Protein AF-A0A7K4GQB5-F1 (afdb_monomer_lite)

pLDDT: mean 77.43, std 17.84, range [32.16, 97.81]

Radius of gyration: 21.27 Å; chains: 1; bounding box: 56×50×65 Å

Foldseek 3Di:
DVVCQQQVLQVVLLVLLLVQLVVLLVLLVVLLVVLVDPPDPPPPVLLVLLNVLLNLQSVLLNVCSNCVQKDQLVCLVSVLSNQLSLLVLLLSLLLVLCVQQPDPDPVCCDPVVVQLSCLSVLLNVLSNVLSVLLSVCVLFVPLCNVLSSLVSNLSSLVSNLVSLVVSQVRLVPDPDPVQVVQQVLVNVLSVLSNLCSVLSNCCRVPPPNVVSVVSSVVCVVVCPPPGHDDPVSVVSSSDIDGPPDSGCVSQDPVNSVVSLCSSQVSSLSSSSSSSPRHGDDPDDDDDCVVVVVSLVSLVSSLVSLVSSCVRPDPPVSNVVSCCSNVVRSVVVSVVSVVVVVVVVD

Sequence (345 aa):
MILQFETAWAIPWYTTMVILNVVGLVYCAIIYKRSLIPRDGKDLTYRKWMRIMGIIFTLVSAYRAISVWAIPYTFRIPNTLAEVSFAGLFAYAMLRFNAYLPATDDTRANKFKSFIKKTPYILVGCLVLAQPIDTWGGITHFALRGVFVETLWGIGFLSVLPLAIIQLRRVLSIKDKEAKERLRIMKYSAIIIAAWCVIYCMYRWIFTLPFMWISAFNRLETGLPLLETGLQVIIDALGIRTRPSLEYSDWGFSFLIWHSAYFSICTWISIFLMKAPRPREISGKHNAKPTLITLALITLALITLITLIGLPADFDEIIILFVLGGLFLVPIAYFFVLEIKTTKE

Structure (mmCIF, N/CA/C/O backbone):
data_AF-A0A7K4GQB5-F1
#
_entry.id   AF-A0A7K4GQB5-F1
#
loop_
_atom_site.group_PDB
_atom_site.id
_atom_site.type_symbol
_atom_site.label_atom_id
_atom_site.label_alt_id
_atom_site.label_comp_id
_atom_site.label_asym_id
_atom_site.label_entity_id
_atom_site.label_seq_id
_atom_site.pdbx_PDB_ins_code
_atom_site.Cartn_x
_atom_site.Cartn_y
_atom_site.Cartn_z
_atom_site.occupancy
_atom_site.B_iso_or_equiv
_atom_site.auth_seq_id
_atom_site.auth_comp_id
_atom_site.auth_asym_id
_atom_site.auth_atom_id
_atom_site.pdbx_PDB_model_num
ATOM 1 N N . MET A 1 1 ? 29.164 -24.483 -12.272 1.00 45.25 1 MET A N 1
ATOM 2 C CA . MET A 1 1 ? 28.709 -24.316 -10.872 1.00 45.25 1 MET A CA 1
ATOM 3 C C . MET A 1 1 ? 28.210 -22.896 -10.593 1.00 45.25 1 MET A C 1
ATOM 5 O O . MET A 1 1 ? 27.168 -22.781 -9.975 1.00 45.25 1 MET A O 1
ATOM 9 N N . ILE A 1 2 ? 28.860 -21.837 -11.104 1.00 44.75 2 ILE A N 1
ATOM 10 C CA . ILE A 1 2 ? 28.442 -20.424 -10.921 1.00 44.75 2 ILE A CA 1
ATOM 11 C C . ILE A 1 2 ? 27.080 -20.107 -11.586 1.00 44.75 2 ILE A C 1
ATOM 13 O O . ILE A 1 2 ? 26.193 -19.582 -10.927 1.00 44.75 2 ILE A O 1
ATOM 17 N N . LEU A 1 3 ? 26.846 -20.570 -12.821 1.00 42.25 3 LEU A N 1
ATOM 18 C CA . LEU A 1 3 ? 25.570 -20.401 -13.553 1.00 42.25 3 LEU A CA 1
ATOM 19 C C . LEU A 1 3 ? 24.323 -20.987 -12.856 1.00 42.25 3 LEU A C 1
ATOM 21 O O . LEU A 1 3 ? 23.205 -20.550 -13.113 1.00 42.25 3 LEU A O 1
ATOM 25 N N . GLN A 1 4 ? 24.488 -21.981 -11.974 1.00 49.38 4 GLN A N 1
ATOM 26 C CA . GLN A 1 4 ? 23.359 -22.533 -11.218 1.00 49.38 4 GLN A CA 1
ATOM 27 C C . GLN A 1 4 ? 22.922 -21.602 -10.082 1.00 49.38 4 GLN A C 1
ATOM 29 O O . GLN A 1 4 ? 21.735 -21.559 -9.781 1.00 49.38 4 GLN A O 1
ATOM 34 N N . PHE A 1 5 ? 23.831 -20.830 -9.477 1.00 54.75 5 PHE A N 1
ATOM 35 C CA . PHE A 1 5 ? 23.486 -19.925 -8.375 1.00 54.75 5 PHE A CA 1
ATOM 36 C C . PHE A 1 5 ? 22.740 -18.668 -8.849 1.00 54.75 5 PHE A C 1
ATOM 38 O O . PHE A 1 5 ? 21.840 -18.207 -8.151 1.00 54.75 5 PHE A O 1
ATOM 45 N N . GLU A 1 6 ? 23.040 -18.155 -10.048 1.00 60.69 6 GLU A N 1
ATOM 46 C CA . GLU A 1 6 ? 22.444 -16.907 -10.560 1.00 60.69 6 GLU A CA 1
ATOM 47 C C . GLU A 1 6 ? 20.959 -17.012 -10.926 1.00 60.69 6 GLU A C 1
ATOM 49 O O . GLU A 1 6 ? 20.265 -15.998 -10.951 1.00 60.69 6 GLU A O 1
ATOM 54 N N . THR A 1 7 ? 20.454 -18.226 -11.165 1.00 70.00 7 THR A N 1
ATOM 55 C CA . THR A 1 7 ? 19.048 -18.481 -11.532 1.00 70.00 7 THR A CA 1
ATOM 56 C C . THR A 1 7 ? 18.288 -19.303 -10.486 1.00 70.00 7 THR A C 1
ATOM 58 O O . THR A 1 7 ? 17.055 -19.273 -10.450 1.00 70.00 7 THR A O 1
ATOM 61 N N . ALA A 1 8 ? 18.992 -19.995 -9.577 1.00 72.94 8 ALA A N 1
ATOM 62 C CA . ALA A 1 8 ? 18.381 -20.848 -8.552 1.00 72.94 8 ALA A CA 1
ATOM 63 C C . ALA A 1 8 ? 17.495 -20.095 -7.550 1.00 72.94 8 ALA A C 1
ATOM 65 O O . ALA A 1 8 ? 16.656 -20.719 -6.904 1.00 72.94 8 ALA A O 1
ATOM 66 N N . TRP A 1 9 ? 17.635 -18.773 -7.421 1.00 79.56 9 TRP A N 1
ATOM 67 C CA . TRP A 1 9 ? 16.786 -17.961 -6.546 1.00 79.56 9 TRP A CA 1
ATOM 68 C C . TRP A 1 9 ? 15.359 -17.778 -7.089 1.00 79.56 9 TRP A C 1
ATOM 70 O O . TRP A 1 9 ? 14.408 -17.659 -6.310 1.00 79.56 9 TRP A O 1
ATOM 80 N N . ALA A 1 10 ? 15.200 -17.760 -8.419 1.00 78.88 10 ALA A N 1
ATOM 81 C CA . ALA A 1 10 ? 13.992 -17.278 -9.082 1.00 78.88 10 ALA A CA 1
ATOM 82 C C . ALA A 1 10 ? 12.788 -18.197 -8.852 1.00 78.88 10 ALA A C 1
ATOM 84 O O . ALA A 1 10 ? 11.709 -17.726 -8.486 1.00 78.88 10 ALA A O 1
ATOM 85 N N . ILE A 1 11 ? 12.971 -19.514 -9.009 1.00 81.25 11 ILE A N 1
ATOM 86 C CA . ILE A 1 11 ? 11.894 -20.501 -8.839 1.00 81.25 11 ILE A CA 1
ATOM 87 C C . ILE A 1 11 ? 11.410 -20.577 -7.379 1.00 81.25 11 ILE A C 1
ATOM 89 O O . ILE A 1 11 ? 10.195 -20.482 -7.170 1.00 81.25 11 ILE A O 1
ATOM 93 N N . PRO A 1 12 ? 12.282 -20.706 -6.356 1.00 80.00 12 PRO A N 1
ATOM 94 C CA . PRO A 1 12 ? 11.859 -20.689 -4.955 1.00 80.00 12 PRO A CA 1
ATOM 95 C C . PRO A 1 12 ? 11.143 -19.394 -4.562 1.00 80.00 12 PRO A C 1
ATOM 97 O O . PRO A 1 12 ? 10.086 -19.448 -3.924 1.00 80.00 12 PRO A O 1
ATOM 100 N N . TRP A 1 13 ? 11.669 -18.236 -4.978 1.00 83.25 13 TRP A N 1
ATOM 101 C CA . TRP A 1 13 ? 11.042 -16.943 -4.709 1.00 83.25 13 TRP A CA 1
ATOM 102 C C . TRP A 1 13 ? 9.653 -16.848 -5.353 1.00 83.25 13 TRP A C 1
ATOM 104 O O . TRP A 1 13 ? 8.667 -16.582 -4.662 1.00 83.25 13 TRP A O 1
ATOM 114 N N . TYR A 1 14 ? 9.556 -17.144 -6.652 1.00 83.38 14 TYR A N 1
ATOM 115 C CA . TYR A 1 14 ? 8.299 -17.120 -7.401 1.00 83.38 14 TYR A CA 1
ATOM 116 C C . TYR A 1 14 ? 7.256 -18.058 -6.786 1.00 83.38 14 TYR A C 1
ATOM 118 O O . TYR A 1 14 ? 6.136 -17.639 -6.490 1.00 83.38 14 TYR A O 1
ATOM 126 N N . THR A 1 15 ? 7.641 -19.309 -6.518 1.00 79.69 15 THR A N 1
ATOM 127 C CA . THR A 1 15 ? 6.762 -20.319 -5.910 1.00 79.69 15 THR A CA 1
ATOM 128 C C . THR A 1 15 ? 6.235 -19.839 -4.560 1.00 79.69 15 THR A C 1
ATOM 130 O O . THR A 1 15 ? 5.037 -19.934 -4.287 1.00 79.69 15 THR A O 1
ATOM 133 N N . THR A 1 16 ? 7.103 -19.242 -3.739 1.00 81.94 16 THR A N 1
ATOM 134 C CA . THR A 1 16 ? 6.718 -18.660 -2.447 1.00 81.94 16 THR A CA 1
ATOM 135 C C . THR A 1 16 ? 5.701 -17.531 -2.621 1.00 81.94 16 THR A C 1
ATOM 137 O O . THR A 1 16 ? 4.675 -17.522 -1.936 1.00 81.94 16 THR A O 1
ATOM 140 N N . MET A 1 17 ? 5.930 -16.607 -3.563 1.00 83.25 17 MET A N 1
ATOM 141 C CA . MET A 1 17 ? 5.002 -15.503 -3.837 1.00 83.25 17 MET A CA 1
ATOM 142 C C . MET A 1 17 ? 3.636 -16.000 -4.319 1.00 83.25 17 MET A C 1
ATOM 144 O O . MET A 1 17 ? 2.604 -15.500 -3.860 1.00 83.25 17 MET A O 1
ATOM 148 N N . VAL A 1 18 ? 3.604 -17.008 -5.194 1.00 85.06 18 VAL A N 1
ATOM 149 C CA . VAL A 1 18 ? 2.354 -17.612 -5.677 1.00 85.06 18 VAL A CA 1
ATOM 150 C C . VAL A 1 18 ? 1.594 -18.277 -4.529 1.00 85.06 18 VAL A C 1
ATOM 152 O O . VAL A 1 18 ? 0.417 -17.970 -4.330 1.00 85.06 18 VAL A O 1
ATOM 155 N N . ILE A 1 19 ? 2.256 -19.116 -3.722 1.00 79.81 19 ILE A N 1
ATOM 156 C CA . ILE A 1 19 ? 1.630 -19.784 -2.567 1.00 79.81 19 ILE A CA 1
ATOM 157 C C . ILE A 1 19 ? 1.037 -18.751 -1.603 1.00 79.81 19 ILE A C 1
ATOM 159 O O . ILE A 1 19 ? -0.126 -18.866 -1.209 1.00 79.81 19 ILE A O 1
ATOM 163 N N . LEU A 1 20 ? 1.802 -17.710 -1.262 1.00 82.19 20 LEU A N 1
ATOM 164 C CA . LEU A 1 20 ? 1.349 -16.627 -0.387 1.00 82.19 20 LEU A CA 1
ATOM 165 C C . LEU A 1 20 ? 0.080 -15.948 -0.905 1.00 82.19 20 LEU A C 1
ATOM 167 O O . LEU A 1 20 ? -0.839 -15.685 -0.125 1.00 82.19 20 LEU A O 1
ATOM 171 N N . ASN A 1 21 ? 0.001 -15.693 -2.211 1.00 86.50 21 ASN A N 1
ATOM 172 C CA . ASN A 1 21 ? -1.162 -15.051 -2.815 1.00 86.50 21 ASN A CA 1
ATOM 173 C C . ASN A 1 21 ? -2.371 -15.982 -2.912 1.00 86.50 21 ASN A C 1
ATOM 175 O O . ASN A 1 21 ? -3.488 -15.537 -2.652 1.00 86.50 21 ASN A O 1
ATOM 179 N N . VAL A 1 22 ? -2.175 -17.270 -3.208 1.00 86.44 22 VAL A N 1
ATOM 180 C CA . VAL A 1 22 ? -3.256 -18.269 -3.186 1.00 86.44 22 VAL A CA 1
ATOM 181 C C . VAL A 1 22 ? -3.848 -18.379 -1.780 1.00 86.44 22 VAL A C 1
ATOM 183 O O . VAL A 1 22 ? -5.066 -18.301 -1.605 1.00 86.44 22 VAL A O 1
ATOM 186 N N . VAL A 1 23 ? -2.997 -18.468 -0.754 1.00 83.00 23 VAL A N 1
ATOM 187 C CA . VAL A 1 23 ? -3.435 -18.445 0.650 1.00 83.00 23 VAL A CA 1
ATOM 188 C C . VAL A 1 23 ? -4.151 -17.126 0.967 1.00 83.00 23 VAL A C 1
ATOM 190 O O . VAL A 1 23 ? -5.228 -17.136 1.569 1.00 83.00 23 VAL A O 1
ATOM 193 N N . GLY A 1 24 ? -3.606 -15.994 0.515 1.00 85.31 24 GLY A N 1
ATOM 194 C CA . GLY A 1 24 ? -4.226 -14.673 0.633 1.00 85.31 24 GLY A CA 1
ATOM 195 C C . GLY A 1 24 ? -5.636 -14.615 0.040 1.00 85.31 24 GLY A C 1
ATOM 196 O O . GLY A 1 24 ? -6.553 -14.117 0.694 1.00 85.31 24 GLY A O 1
ATOM 197 N N . LEU A 1 25 ? -5.853 -15.191 -1.146 1.00 90.00 25 LEU A N 1
ATOM 198 C CA . LEU A 1 25 ? -7.165 -15.268 -1.796 1.00 90.00 25 LEU A CA 1
ATOM 199 C C . LEU A 1 25 ? -8.173 -16.085 -0.986 1.00 90.00 25 LEU A C 1
ATOM 201 O O . LEU A 1 25 ? -9.299 -15.626 -0.775 1.00 90.00 25 LEU A O 1
ATOM 205 N N . VAL A 1 26 ? -7.770 -17.254 -0.477 1.00 84.69 26 VAL A N 1
ATOM 206 C CA . VAL A 1 26 ? -8.627 -18.084 0.389 1.00 84.69 26 VAL A CA 1
ATOM 207 C C . VAL A 1 26 ? -9.063 -17.289 1.621 1.00 84.69 26 VAL A C 1
ATOM 209 O O . VAL A 1 26 ? -10.249 -17.244 1.966 1.00 84.69 26 VAL A O 1
ATOM 212 N N . TYR A 1 27 ? -8.127 -16.588 2.262 1.00 86.06 27 TYR A N 1
ATOM 213 C CA . TYR A 1 27 ? -8.438 -15.736 3.404 1.00 86.06 27 TYR A CA 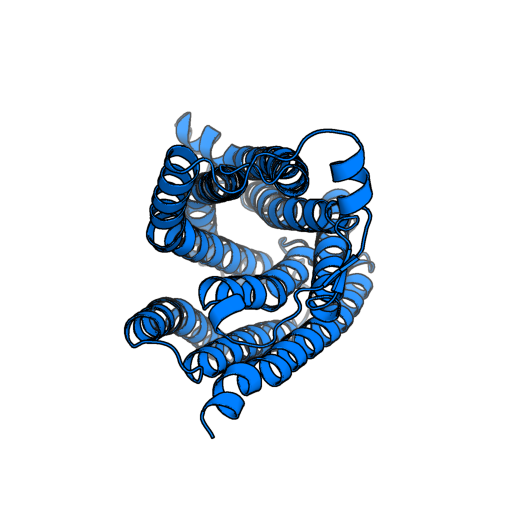1
ATOM 214 C C . TYR A 1 27 ? -9.320 -14.544 3.044 1.00 86.06 27 TYR A C 1
ATOM 216 O O . TYR A 1 27 ? -10.249 -14.233 3.795 1.00 86.06 27 TYR A O 1
ATOM 224 N N . CYS A 1 28 ? -9.072 -13.901 1.905 1.00 89.88 28 CYS A N 1
ATOM 225 C CA . CYS A 1 28 ? -9.891 -12.811 1.388 1.00 89.88 28 CYS A CA 1
ATOM 226 C C . CYS A 1 28 ? -11.344 -13.266 1.202 1.00 89.88 28 CYS A C 1
ATOM 228 O O . CYS A 1 28 ? -12.254 -12.615 1.718 1.00 89.88 28 CYS A O 1
ATOM 230 N N . ALA A 1 29 ? -11.568 -14.441 0.605 1.00 89.38 29 ALA A N 1
ATOM 231 C CA . ALA A 1 29 ? -12.898 -15.032 0.447 1.00 89.38 29 ALA A CA 1
ATOM 232 C C . ALA A 1 29 ? -13.584 -15.315 1.798 1.00 89.38 29 ALA A C 1
ATOM 234 O O . ALA A 1 29 ? -14.758 -14.979 1.989 1.00 89.38 29 ALA A O 1
ATOM 235 N N . ILE A 1 30 ? -12.851 -15.864 2.776 1.00 86.81 30 ILE A N 1
ATOM 236 C CA . ILE A 1 30 ? -13.371 -16.109 4.134 1.00 86.81 30 ILE A CA 1
ATOM 237 C C . ILE A 1 30 ? -13.780 -14.794 4.814 1.00 86.81 30 ILE A C 1
ATOM 239 O O . ILE A 1 30 ? -14.861 -14.706 5.408 1.00 86.81 30 ILE A O 1
ATOM 243 N N . ILE A 1 31 ? -12.924 -13.769 4.755 1.00 86.44 31 ILE A N 1
ATOM 244 C CA . ILE A 1 31 ? -13.201 -12.456 5.350 1.00 86.44 31 ILE A CA 1
ATOM 245 C C . ILE A 1 31 ? -14.365 -11.773 4.639 1.00 86.44 31 ILE A C 1
ATOM 247 O O . ILE A 1 31 ? -15.259 -11.261 5.316 1.00 86.44 31 ILE A O 1
ATOM 251 N N . TYR A 1 32 ? -14.411 -11.829 3.309 1.00 88.88 32 TYR A N 1
ATOM 252 C CA . TYR A 1 32 ? -15.521 -11.319 2.520 1.00 88.88 32 TYR A CA 1
ATOM 253 C C . TYR A 1 32 ? -16.844 -11.959 2.948 1.00 88.88 32 TYR A C 1
ATOM 255 O O . TYR A 1 32 ? -17.746 -11.240 3.380 1.00 88.88 32 TYR A O 1
ATOM 263 N N . LYS A 1 33 ? -16.933 -13.296 2.974 1.00 87.12 33 LYS A N 1
ATOM 264 C CA . LYS A 1 33 ? -18.148 -14.010 3.398 1.00 87.12 33 LYS A CA 1
ATOM 265 C C . LYS A 1 33 ? -18.592 -13.604 4.805 1.00 87.12 33 LYS A C 1
ATOM 267 O O . LYS A 1 33 ? -19.757 -13.279 5.020 1.00 87.12 33 LYS A O 1
ATOM 272 N N . ARG A 1 34 ? -17.661 -13.538 5.764 1.00 82.62 34 ARG A N 1
ATOM 273 C CA . ARG A 1 34 ? -17.960 -13.090 7.140 1.00 82.62 34 ARG A CA 1
ATOM 274 C C . ARG A 1 34 ? -18.421 -11.638 7.203 1.00 82.62 34 ARG A C 1
ATOM 276 O O . ARG A 1 34 ? -19.225 -11.283 8.057 1.00 82.62 34 ARG A O 1
ATOM 283 N N . SER A 1 35 ? -17.901 -10.796 6.320 1.00 80.19 35 SER A N 1
ATOM 284 C CA . SER A 1 35 ? -18.223 -9.374 6.284 1.00 80.19 35 SER A CA 1
ATOM 285 C C . SER A 1 35 ? -19.577 -9.062 5.637 1.00 80.19 35 SER A C 1
ATOM 287 O O . SER A 1 35 ? -20.048 -7.934 5.808 1.00 80.19 35 SER A O 1
ATOM 289 N N . LEU A 1 36 ? -20.190 -10.009 4.914 1.00 81.19 36 LEU A N 1
ATOM 290 C CA . LEU A 1 36 ? -21.545 -9.886 4.360 1.00 81.19 36 LEU A CA 1
ATOM 291 C C . LEU A 1 36 ? -22.633 -10.066 5.423 1.00 81.19 36 LEU A C 1
ATOM 293 O O . LEU A 1 36 ? -23.707 -9.495 5.281 1.00 81.19 36 LEU A O 1
ATOM 297 N N . ILE A 1 37 ? -22.342 -10.794 6.504 1.00 68.88 37 ILE A N 1
ATOM 298 C CA . ILE A 1 37 ? -23.288 -11.015 7.599 1.00 68.88 37 ILE A CA 1
ATOM 299 C C . ILE A 1 37 ? -23.528 -9.664 8.309 1.00 68.88 37 ILE A C 1
ATOM 301 O O . ILE A 1 37 ? -22.572 -9.059 8.826 1.00 68.88 37 ILE A O 1
ATOM 305 N N . PRO A 1 38 ? -24.762 -9.128 8.313 1.00 56.34 38 PRO A N 1
ATOM 306 C CA . PRO A 1 38 ? -25.077 -7.909 9.043 1.00 56.34 38 PRO A CA 1
ATOM 307 C C . PRO A 1 38 ? -25.037 -8.236 10.537 1.00 56.34 38 PRO A C 1
ATOM 309 O O . PRO A 1 38 ? -25.770 -9.103 10.997 1.00 56.34 38 PRO A O 1
ATOM 312 N N . ARG A 1 39 ? -24.149 -7.587 11.294 1.00 59.69 39 ARG A N 1
ATOM 313 C CA . ARG A 1 39 ? -24.231 -7.576 12.766 1.00 59.69 39 ARG A CA 1
ATOM 314 C C . ARG A 1 39 ? -24.945 -6.323 13.264 1.00 59.69 39 ARG A C 1
ATOM 316 O O . ARG A 1 39 ? -25.636 -6.367 14.262 1.00 59.69 39 ARG A O 1
ATOM 323 N N . ASP A 1 40 ? -24.819 -5.250 12.499 1.00 62.91 40 ASP A N 1
ATOM 324 C CA . ASP A 1 40 ? -25.354 -3.928 12.745 1.00 62.91 40 ASP A CA 1
ATOM 325 C C . ASP A 1 40 ? -25.541 -3.227 11.385 1.00 62.91 40 ASP A C 1
ATOM 327 O O . ASP A 1 40 ? -24.670 -3.289 10.511 1.00 62.91 40 ASP A O 1
ATOM 331 N N . GLY A 1 41 ? -26.683 -2.569 11.166 1.00 61.25 41 GLY A N 1
ATOM 332 C CA . GLY A 1 41 ? -26.979 -1.820 9.930 1.00 61.25 41 GLY A CA 1
ATOM 333 C C . GLY A 1 41 ? -26.175 -0.521 9.767 1.00 61.25 41 GLY A C 1
ATOM 334 O O . GLY A 1 41 ? -26.408 0.243 8.833 1.00 61.25 41 GLY A O 1
ATOM 335 N N . LYS A 1 42 ? -25.231 -0.244 10.674 1.00 69.44 42 LYS A N 1
ATOM 336 C CA . LYS A 1 42 ? -24.419 0.975 10.683 1.00 69.44 42 LYS A CA 1
ATOM 337 C C . LYS A 1 42 ? -23.261 0.874 9.683 1.00 69.44 42 LYS A C 1
ATOM 339 O O . LYS A 1 42 ? -22.644 -0.177 9.502 1.00 69.44 42 LYS A O 1
ATOM 344 N N . ASP A 1 43 ? -22.962 1.997 9.028 1.00 76.62 43 ASP A N 1
ATOM 345 C CA . ASP A 1 43 ? -21.791 2.183 8.158 1.00 76.62 43 ASP A CA 1
ATOM 346 C C . ASP A 1 43 ? -21.668 1.206 6.974 1.00 76.62 43 ASP A C 1
ATOM 348 O O . ASP A 1 43 ? -20.567 0.812 6.567 1.00 76.62 43 ASP A O 1
ATOM 352 N N . LEU A 1 44 ? -22.808 0.849 6.371 1.00 83.12 44 LEU A N 1
ATOM 353 C CA . LEU A 1 44 ? -22.889 -0.040 5.205 1.00 83.12 44 LEU A CA 1
ATOM 354 C C . LEU A 1 44 ? -22.007 0.426 4.038 1.00 83.12 44 LEU A C 1
ATOM 356 O O . LEU A 1 44 ? -21.307 -0.393 3.440 1.00 83.12 44 LEU A O 1
ATOM 360 N N . THR A 1 45 ? -21.987 1.730 3.753 1.00 89.62 45 THR A N 1
ATOM 361 C CA . THR A 1 45 ? -21.186 2.320 2.668 1.00 89.62 45 THR A CA 1
ATOM 362 C C . THR A 1 45 ? -19.690 2.138 2.904 1.00 89.62 45 THR A C 1
ATOM 364 O O . THR A 1 45 ? -18.990 1.636 2.026 1.00 89.62 45 THR A O 1
ATOM 367 N N . TYR A 1 46 ? -19.202 2.453 4.108 1.00 91.75 46 TYR A N 1
ATOM 368 C CA . TYR A 1 46 ? -17.797 2.249 4.473 1.00 91.75 46 TYR A CA 1
ATOM 369 C C . TYR A 1 46 ? -17.404 0.776 4.340 1.00 91.75 46 TYR A C 1
ATOM 371 O O . TYR A 1 46 ? -16.425 0.445 3.674 1.00 91.75 46 TYR A O 1
ATOM 379 N N . ARG A 1 47 ? -18.218 -0.131 4.893 1.00 90.00 47 ARG A N 1
ATOM 380 C CA . ARG A 1 47 ? -17.976 -1.577 4.791 1.00 90.00 47 ARG A CA 1
ATOM 381 C C . ARG A 1 47 ? -17.946 -2.051 3.342 1.00 90.00 47 ARG A C 1
ATOM 383 O O . ARG A 1 47 ? -17.091 -2.855 2.987 1.00 90.00 47 ARG A O 1
ATOM 390 N N . LYS A 1 48 ? -18.870 -1.574 2.505 1.00 92.62 48 LYS A N 1
ATOM 391 C CA . LYS A 1 48 ? -18.935 -1.926 1.082 1.00 92.62 48 LYS A CA 1
ATOM 392 C C . LYS A 1 48 ? -17.643 -1.548 0.368 1.00 92.62 48 LYS A C 1
ATOM 394 O O . LYS A 1 48 ? -17.035 -2.420 -0.244 1.00 92.62 48 LYS A O 1
ATOM 399 N N . TRP A 1 49 ? -17.202 -0.305 0.502 1.00 95.12 49 TRP A N 1
ATOM 400 C CA . TRP A 1 49 ? -16.005 0.176 -0.182 1.00 95.12 49 TRP A CA 1
ATOM 401 C C . TRP A 1 49 ? -14.718 -0.474 0.322 1.00 95.12 49 TRP A C 1
ATOM 403 O O . TRP A 1 49 ? -13.908 -0.890 -0.499 1.00 95.12 49 TRP A O 1
ATOM 413 N N . MET A 1 50 ? -14.551 -0.659 1.638 1.00 95.75 50 MET A N 1
ATOM 414 C CA . MET A 1 50 ? -13.379 -1.366 2.179 1.00 95.75 50 MET A CA 1
ATOM 415 C C . MET A 1 50 ? -13.275 -2.799 1.641 1.00 95.75 50 MET A C 1
ATOM 417 O O . MET A 1 50 ? -12.180 -3.270 1.347 1.00 95.75 50 MET A O 1
ATOM 421 N N . ARG A 1 51 ? -14.409 -3.491 1.463 1.00 94.75 51 ARG A N 1
ATOM 422 C CA . ARG A 1 51 ? -14.432 -4.827 0.846 1.00 94.75 51 ARG A CA 1
ATOM 423 C C . ARG A 1 51 ? -14.042 -4.788 -0.620 1.00 94.75 51 ARG A C 1
ATOM 425 O O . ARG A 1 51 ? -13.206 -5.585 -1.020 1.00 94.75 51 ARG A O 1
ATOM 432 N N . ILE A 1 52 ? -14.639 -3.880 -1.392 1.00 96.31 52 ILE A N 1
ATOM 433 C CA . ILE A 1 52 ? -14.362 -3.744 -2.827 1.00 96.31 52 ILE A CA 1
ATOM 434 C C . ILE A 1 52 ? -12.871 -3.475 -3.044 1.00 96.31 52 ILE A C 1
ATOM 436 O O . ILE A 1 52 ? -12.224 -4.225 -3.764 1.00 96.31 52 ILE A O 1
ATOM 440 N N . MET A 1 53 ? -12.311 -2.479 -2.353 1.00 97.69 53 MET A N 1
ATOM 441 C CA . MET A 1 53 ? -10.893 -2.128 -2.478 1.00 97.69 53 MET A CA 1
ATOM 442 C C . MET A 1 53 ? -9.972 -3.277 -2.039 1.00 97.69 53 MET A C 1
ATOM 444 O O . MET A 1 53 ? -9.001 -3.585 -2.726 1.00 97.69 53 MET A O 1
ATOM 448 N N . GLY A 1 54 ? -10.299 -3.960 -0.936 1.00 96.56 54 GLY A N 1
ATOM 449 C CA . GLY A 1 54 ? -9.542 -5.129 -0.481 1.00 96.56 54 GLY A CA 1
ATOM 450 C C . GLY A 1 54 ? -9.526 -6.268 -1.498 1.00 96.56 54 GLY A C 1
ATOM 451 O O . GLY A 1 54 ? -8.464 -6.807 -1.793 1.00 96.56 54 GLY A O 1
ATOM 452 N N . ILE A 1 55 ? -10.688 -6.597 -2.070 1.00 96.94 55 ILE A N 1
ATOM 453 C CA . ILE A 1 55 ? -10.826 -7.645 -3.091 1.00 96.94 55 ILE A CA 1
ATOM 454 C C . ILE A 1 55 ? -10.045 -7.284 -4.349 1.00 96.94 55 ILE A C 1
ATOM 456 O O . ILE A 1 55 ? -9.296 -8.122 -4.842 1.00 96.94 55 ILE A O 1
ATOM 460 N N . ILE A 1 56 ? -10.195 -6.050 -4.844 1.00 96.44 56 ILE A N 1
ATOM 461 C CA . ILE A 1 56 ? -9.471 -5.572 -6.028 1.00 96.44 56 ILE A CA 1
ATOM 462 C C . ILE A 1 56 ? -7.968 -5.745 -5.816 1.00 96.44 56 ILE A C 1
ATOM 464 O O . ILE A 1 56 ? -7.314 -6.379 -6.641 1.00 96.44 56 ILE A O 1
ATOM 468 N N . PHE A 1 57 ? -7.429 -5.261 -4.691 1.00 96.19 57 PHE A N 1
ATOM 469 C CA . PHE A 1 57 ? -5.999 -5.388 -4.417 1.00 96.19 57 PHE A CA 1
ATOM 470 C C . PHE A 1 57 ? -5.549 -6.852 -4.367 1.00 96.19 57 PHE A C 1
ATOM 472 O O . PHE A 1 57 ? -4.582 -7.221 -5.028 1.00 96.19 57 PHE A O 1
ATOM 479 N N . THR A 1 58 ? -6.251 -7.706 -3.612 1.00 94.75 58 THR A N 1
ATOM 480 C CA . THR A 1 58 ? -5.860 -9.117 -3.466 1.00 94.75 58 THR A CA 1
ATOM 481 C C . THR A 1 58 ? -5.927 -9.875 -4.795 1.00 94.75 58 THR A C 1
ATOM 483 O O . THR A 1 58 ? -5.013 -10.641 -5.092 1.00 94.75 58 THR A O 1
ATOM 486 N N . LEU A 1 59 ? -6.969 -9.659 -5.607 1.00 94.94 59 LEU A N 1
ATOM 487 C CA . LEU A 1 59 ? -7.106 -10.309 -6.915 1.00 94.94 59 LEU A CA 1
ATOM 488 C C . LEU A 1 59 ? -5.990 -9.890 -7.870 1.00 94.94 59 LEU A C 1
ATOM 490 O O . LEU A 1 59 ? -5.365 -10.746 -8.495 1.00 94.94 59 LEU A O 1
ATOM 494 N N . VAL A 1 60 ? -5.706 -8.589 -7.953 1.00 92.38 60 VAL A N 1
ATOM 495 C CA . VAL A 1 60 ? -4.635 -8.081 -8.817 1.00 92.38 60 VAL A CA 1
ATOM 496 C C . VAL A 1 60 ? -3.268 -8.553 -8.328 1.00 92.38 60 VAL A C 1
ATOM 498 O O . VAL A 1 60 ? -2.448 -8.956 -9.148 1.00 92.38 60 VAL A O 1
ATOM 501 N N . SER A 1 61 ? -3.019 -8.558 -7.015 1.00 90.75 61 SER A N 1
ATOM 502 C CA . SER A 1 61 ? -1.770 -9.084 -6.455 1.00 90.75 61 SER A CA 1
ATOM 503 C C . SER A 1 61 ? -1.564 -10.552 -6.822 1.00 90.75 61 SER A C 1
ATOM 505 O O . SER A 1 61 ? -0.496 -10.911 -7.308 1.00 90.75 61 SER A O 1
ATOM 507 N N . ALA A 1 62 ? -2.590 -11.392 -6.666 1.00 91.06 62 ALA A N 1
ATOM 508 C CA . ALA A 1 62 ? -2.490 -12.805 -7.013 1.00 91.06 62 ALA A CA 1
ATOM 509 C C . ALA A 1 62 ? -2.262 -13.022 -8.510 1.00 91.06 62 ALA A C 1
ATOM 511 O O . ALA A 1 62 ? -1.395 -13.804 -8.897 1.00 91.06 62 ALA A O 1
ATOM 512 N N . TYR A 1 63 ? -2.981 -12.276 -9.348 1.00 88.44 63 TYR A N 1
ATOM 513 C CA . TYR A 1 63 ? -2.769 -12.285 -10.790 1.00 88.44 63 TYR A CA 1
ATOM 514 C C . TYR A 1 63 ? -1.327 -11.904 -11.162 1.00 88.44 63 TYR A C 1
ATOM 516 O O . TYR A 1 63 ? -0.679 -12.605 -11.942 1.00 88.44 63 TYR A O 1
ATOM 524 N N . ARG A 1 64 ? -0.799 -10.822 -10.577 1.00 84.62 64 ARG A N 1
ATOM 525 C CA . ARG A 1 64 ? 0.566 -10.340 -10.833 1.00 84.62 64 ARG A CA 1
ATOM 526 C C . ARG A 1 64 ? 1.638 -11.289 -10.300 1.00 84.62 64 ARG A C 1
ATOM 528 O O . ARG A 1 64 ? 2.670 -11.429 -10.946 1.00 84.62 64 ARG A O 1
ATOM 535 N N . ALA A 1 65 ? 1.391 -11.946 -9.168 1.00 84.88 65 ALA A N 1
ATOM 536 C CA . ALA A 1 65 ? 2.294 -12.954 -8.623 1.00 84.88 65 ALA A CA 1
ATOM 537 C C . ALA A 1 65 ? 2.405 -14.165 -9.560 1.00 84.88 65 ALA A C 1
ATOM 539 O O . ALA A 1 65 ? 3.507 -14.643 -9.788 1.00 84.88 65 ALA A O 1
ATOM 540 N N . ILE A 1 66 ? 1.292 -14.619 -10.151 1.00 83.75 66 ILE A N 1
ATOM 541 C CA . ILE A 1 66 ? 1.286 -15.721 -11.130 1.00 83.75 66 ILE A CA 1
ATOM 542 C C . ILE A 1 66 ? 1.950 -15.287 -12.442 1.00 83.75 66 ILE A C 1
ATOM 544 O O . ILE A 1 66 ? 2.747 -16.028 -13.011 1.00 83.75 66 ILE A O 1
ATOM 548 N N . SER A 1 67 ? 1.662 -14.072 -12.902 1.00 76.06 67 SER A N 1
ATOM 549 C CA . SER A 1 67 ? 2.037 -13.614 -14.245 1.00 76.06 67 SER A CA 1
ATOM 550 C C . SER A 1 67 ? 3.399 -12.918 -14.305 1.00 76.06 67 SER A C 1
ATOM 552 O O . SER A 1 67 ? 3.701 -12.295 -15.315 1.00 76.06 67 SER A O 1
ATOM 554 N N . VAL A 1 68 ? 4.231 -12.995 -13.257 1.00 71.25 68 VAL A N 1
ATOM 555 C CA . VAL A 1 68 ? 5.460 -12.180 -13.139 1.00 71.25 68 VAL A CA 1
ATOM 556 C C . VAL A 1 68 ? 6.435 -12.346 -14.324 1.00 71.25 68 VAL A C 1
ATOM 558 O O . VAL A 1 68 ? 7.176 -11.416 -14.632 1.00 71.25 68 VAL A O 1
ATOM 561 N N . TRP A 1 69 ? 6.389 -13.494 -15.016 1.00 62.97 69 TRP A N 1
ATOM 562 C CA . TRP A 1 69 ? 7.229 -13.848 -16.174 1.00 62.97 69 TRP A CA 1
ATOM 563 C C . TRP A 1 69 ? 6.634 -13.459 -17.535 1.00 62.97 69 TRP A C 1
ATOM 565 O O . TRP A 1 69 ? 7.357 -13.338 -18.522 1.00 62.97 69 TRP A O 1
ATOM 575 N N . ALA A 1 70 ? 5.321 -13.250 -17.601 1.00 56.75 70 ALA A N 1
ATOM 576 C CA . ALA A 1 70 ? 4.582 -13.027 -18.836 1.00 56.75 70 ALA A CA 1
ATOM 577 C C . ALA A 1 70 ? 3.492 -11.986 -18.583 1.00 56.75 70 ALA A C 1
ATOM 579 O O . ALA A 1 70 ? 2.325 -12.323 -18.392 1.00 56.75 70 ALA A O 1
ATOM 580 N N . ILE A 1 71 ? 3.886 -10.709 -18.540 1.00 55.91 71 ILE A N 1
ATOM 581 C CA . ILE A 1 71 ? 2.945 -9.598 -18.386 1.00 55.91 71 ILE A CA 1
ATOM 582 C C . ILE A 1 71 ? 2.763 -8.933 -19.751 1.00 55.91 71 ILE A C 1
ATOM 584 O O . ILE A 1 71 ? 3.674 -8.261 -20.238 1.00 55.91 71 ILE A O 1
ATOM 588 N N . PRO A 1 72 ? 1.587 -9.054 -20.377 1.00 51.78 72 PRO A N 1
ATOM 589 C CA . PRO A 1 72 ? 1.240 -8.191 -21.491 1.00 51.78 72 PRO A CA 1
ATOM 590 C C . PRO A 1 72 ? 1.082 -6.748 -20.997 1.00 51.78 72 PRO A C 1
ATOM 592 O O . PRO A 1 72 ? 0.546 -6.508 -19.911 1.00 51.78 72 PRO A O 1
ATOM 595 N N . TYR A 1 73 ? 1.563 -5.761 -21.755 1.00 52.16 73 TYR A N 1
ATOM 596 C CA . TYR A 1 73 ? 1.532 -4.357 -21.306 1.00 52.16 73 TYR A CA 1
ATOM 597 C C . TYR A 1 73 ? 0.087 -3.813 -21.178 1.00 52.16 73 TYR A C 1
ATOM 599 O O . TYR A 1 73 ? -0.141 -2.864 -20.423 1.00 52.16 73 TYR A O 1
ATOM 607 N N . THR A 1 74 ? -0.905 -4.466 -21.811 1.00 47.12 74 THR A N 1
ATOM 608 C CA . THR A 1 74 ? -2.363 -4.256 -21.642 1.00 47.12 74 THR A CA 1
ATOM 609 C C . THR A 1 74 ? -2.840 -4.297 -20.182 1.00 47.12 74 THR A C 1
ATOM 611 O O . THR A 1 74 ? -3.930 -3.817 -19.870 1.00 47.12 74 THR A O 1
ATOM 614 N N . PHE A 1 75 ? -2.039 -4.830 -19.255 1.00 56.38 75 PHE A N 1
ATOM 615 C CA . PHE A 1 75 ? -2.439 -5.097 -17.871 1.00 56.38 75 PHE A CA 1
ATOM 616 C C . PHE A 1 75 ? -2.066 -4.000 -16.855 1.00 56.38 75 PHE A C 1
ATOM 618 O O . PHE A 1 75 ? -2.104 -4.237 -15.644 1.00 56.38 75 PHE A O 1
ATOM 625 N N . ARG A 1 76 ? -1.783 -2.766 -17.303 1.00 65.81 76 ARG A N 1
ATOM 626 C CA . ARG A 1 76 ? 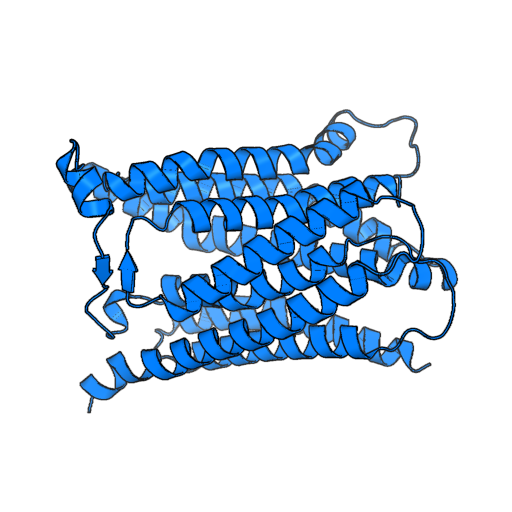-1.593 -1.617 -16.391 1.00 65.81 76 ARG A CA 1
ATOM 627 C C . ARG A 1 76 ? -2.885 -1.128 -15.721 1.00 65.81 76 ARG A C 1
ATOM 629 O O . ARG A 1 76 ? -2.819 -0.651 -14.593 1.00 65.81 76 ARG A O 1
ATOM 636 N N . ILE A 1 77 ? -4.058 -1.331 -16.333 1.00 73.94 77 ILE A N 1
ATOM 637 C CA . ILE A 1 77 ? -5.358 -0.971 -15.726 1.00 73.94 77 ILE A CA 1
ATOM 638 C C . ILE A 1 77 ? -5.583 -1.715 -14.392 1.00 73.94 77 ILE A C 1
ATOM 640 O O . ILE A 1 77 ? -5.853 -1.053 -13.386 1.00 73.94 77 ILE A O 1
ATOM 644 N N . PRO A 1 78 ? -5.415 -3.054 -14.314 1.00 82.06 78 PRO A N 1
ATOM 645 C CA . PRO A 1 78 ? -5.391 -3.769 -13.040 1.00 82.06 78 PRO A CA 1
ATOM 646 C C . PRO A 1 78 ? -4.427 -3.169 -12.011 1.00 82.06 78 PRO A C 1
ATOM 648 O O . PRO A 1 78 ? -4.796 -3.051 -10.844 1.00 82.06 78 PRO A O 1
ATOM 651 N N . ASN A 1 79 ? -3.224 -2.747 -12.427 1.00 82.25 79 ASN A N 1
ATOM 652 C CA . ASN A 1 79 ? -2.251 -2.156 -11.507 1.00 82.25 79 ASN A CA 1
ATOM 653 C C . ASN A 1 79 ? -2.772 -0.854 -10.892 1.00 82.25 79 ASN A C 1
ATOM 655 O O . ASN A 1 79 ? -2.785 -0.708 -9.673 1.00 82.25 79 ASN A O 1
ATOM 659 N N . THR A 1 80 ? -3.297 0.039 -11.727 1.00 86.56 80 THR A N 1
ATOM 660 C CA . THR A 1 80 ? -3.932 1.276 -11.275 1.00 86.56 80 THR A CA 1
ATOM 661 C C . THR A 1 80 ? -5.067 1.017 -10.294 1.00 86.56 80 THR A C 1
ATOM 663 O O . THR A 1 80 ? -5.139 1.659 -9.244 1.00 86.56 80 THR A O 1
ATOM 666 N N . LEU A 1 81 ? -5.925 0.038 -10.585 1.00 90.81 81 LEU A N 1
ATOM 667 C CA . LEU A 1 81 ? -7.013 -0.330 -9.683 1.00 90.81 81 LEU A CA 1
ATOM 668 C C . LEU A 1 81 ? -6.494 -0.831 -8.332 1.00 90.81 81 LEU A C 1
ATOM 670 O O . LEU A 1 81 ? -7.052 -0.457 -7.298 1.00 90.81 81 LEU A O 1
ATOM 674 N N . ALA A 1 82 ? -5.434 -1.640 -8.320 1.00 93.19 82 ALA A N 1
ATOM 675 C CA . ALA A 1 82 ? -4.823 -2.114 -7.085 1.00 93.19 82 ALA A CA 1
ATOM 676 C C . ALA A 1 82 ? -4.200 -0.965 -6.290 1.00 93.19 82 ALA A C 1
ATOM 678 O O . ALA A 1 82 ? -4.536 -0.779 -5.125 1.00 93.19 82 ALA A O 1
ATOM 679 N N . GLU A 1 83 ? -3.354 -0.150 -6.909 1.00 92.25 83 GLU A N 1
ATOM 680 C CA . GLU A 1 83 ? -2.647 0.940 -6.235 1.00 92.25 83 GLU A CA 1
ATOM 681 C C . GLU A 1 83 ? -3.602 1.973 -5.623 1.00 92.25 83 GLU A C 1
ATOM 683 O O . GLU A 1 83 ? -3.480 2.325 -4.444 1.00 92.25 83 GLU A O 1
ATOM 688 N N . VAL A 1 84 ? -4.623 2.387 -6.379 1.00 94.94 84 VAL A N 1
ATOM 689 C CA . VAL A 1 84 ? -5.657 3.305 -5.882 1.00 94.94 84 VAL A CA 1
ATOM 690 C C . VAL A 1 84 ? -6.497 2.643 -4.788 1.00 94.94 84 VAL A C 1
ATOM 692 O O . VAL A 1 84 ? -6.812 3.287 -3.786 1.00 94.94 84 VAL A O 1
ATOM 695 N N . SER A 1 85 ? -6.819 1.351 -4.919 1.00 96.81 85 SER A N 1
ATOM 696 C CA . SER A 1 85 ? -7.529 0.607 -3.869 1.00 96.81 85 SER A CA 1
ATOM 697 C C . SER A 1 85 ? -6.713 0.509 -2.582 1.00 96.81 85 SER A C 1
ATOM 699 O O . SER A 1 85 ? -7.263 0.690 -1.496 1.00 96.81 85 SER A O 1
ATOM 701 N N . PHE A 1 86 ? -5.404 0.274 -2.681 1.00 96.56 86 PHE A N 1
ATOM 702 C CA . PHE A 1 86 ? -4.508 0.210 -1.530 1.00 96.56 86 PHE A CA 1
ATOM 703 C C . PHE A 1 86 ? -4.477 1.542 -0.782 1.00 96.56 86 PHE A C 1
ATOM 705 O O . PHE A 1 86 ? -4.751 1.589 0.418 1.00 96.56 86 PHE A O 1
ATOM 712 N N . ALA A 1 87 ? -4.243 2.642 -1.501 1.00 97.00 87 ALA A N 1
A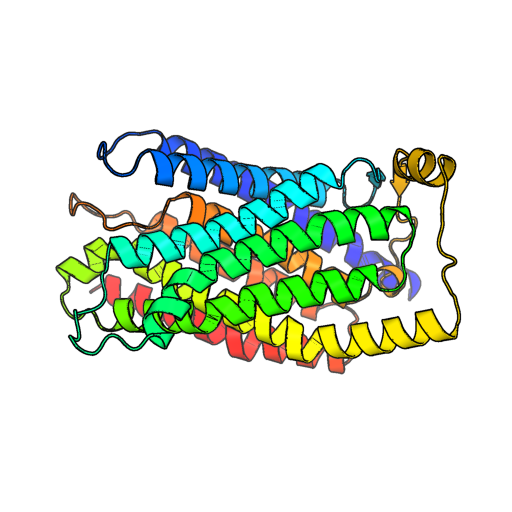TOM 713 C CA . ALA A 1 87 ? -4.288 3.984 -0.931 1.00 97.00 87 ALA A CA 1
ATOM 714 C C . ALA A 1 87 ? -5.664 4.313 -0.331 1.00 97.00 87 ALA A C 1
ATOM 716 O O . ALA A 1 87 ? -5.755 4.867 0.768 1.00 97.00 87 ALA A O 1
ATOM 717 N N . GLY A 1 88 ? -6.740 3.918 -1.015 1.00 97.50 88 GLY A N 1
ATOM 718 C CA . GLY A 1 88 ? -8.114 4.096 -0.560 1.00 97.50 88 GLY A CA 1
ATOM 719 C C . GLY A 1 88 ? -8.418 3.359 0.747 1.00 97.50 88 GLY A C 1
ATOM 720 O O . GLY A 1 88 ? -9.088 3.921 1.616 1.00 97.50 88 GLY A O 1
ATOM 721 N N . LEU A 1 89 ? -7.879 2.150 0.949 1.00 97.81 89 LEU A N 1
ATOM 722 C CA . LEU A 1 89 ? -8.013 1.408 2.210 1.00 97.81 89 LEU A CA 1
ATOM 723 C C . LEU A 1 89 ? -7.393 2.172 3.383 1.00 97.81 89 LEU A C 1
ATOM 725 O O . LEU A 1 89 ? -8.028 2.300 4.431 1.00 97.81 89 LEU A O 1
ATOM 729 N N . PHE A 1 90 ? -6.183 2.707 3.205 1.00 97.81 90 PHE A N 1
ATOM 730 C CA . PHE A 1 90 ? -5.523 3.538 4.215 1.00 97.81 90 PHE A CA 1
ATOM 731 C C . PHE A 1 90 ? -6.332 4.803 4.484 1.00 97.81 90 PHE A C 1
ATOM 733 O O . PHE A 1 90 ? -6.737 5.059 5.621 1.00 97.81 90 PHE A O 1
ATOM 740 N N . ALA A 1 91 ? -6.619 5.565 3.429 1.00 97.62 91 ALA A N 1
ATOM 741 C CA . ALA A 1 91 ? -7.292 6.845 3.544 1.00 97.62 91 ALA A CA 1
ATOM 742 C C . ALA A 1 91 ? -8.660 6.708 4.223 1.00 97.62 91 ALA A C 1
ATOM 744 O O . ALA A 1 91 ? -8.967 7.437 5.171 1.00 97.62 91 ALA A O 1
ATOM 745 N N . TYR A 1 92 ? -9.471 5.736 3.797 1.00 96.56 92 TYR A N 1
ATOM 746 C CA . TYR A 1 92 ? -10.818 5.583 4.326 1.00 96.56 92 TYR A CA 1
ATOM 747 C C . TYR A 1 92 ? -10.815 5.055 5.766 1.00 96.56 92 TYR A C 1
ATOM 749 O O . TYR A 1 92 ? -11.591 5.542 6.594 1.00 96.56 92 TYR A O 1
ATOM 757 N N . ALA A 1 93 ? -9.903 4.134 6.105 1.00 96.56 93 ALA A N 1
ATOM 758 C CA . ALA A 1 93 ? -9.716 3.685 7.484 1.00 96.56 93 ALA A CA 1
ATOM 759 C C . ALA A 1 93 ? -9.329 4.852 8.408 1.00 96.56 93 ALA A C 1
ATOM 761 O O . ALA A 1 93 ? -9.914 5.001 9.482 1.00 96.56 93 ALA A O 1
ATOM 762 N N . MET A 1 94 ? -8.410 5.723 7.978 1.00 97.06 94 MET A N 1
ATOM 763 C CA . MET A 1 94 ? -7.982 6.894 8.752 1.00 97.06 94 MET A CA 1
ATOM 764 C C . MET A 1 94 ? -9.106 7.924 8.913 1.00 97.06 94 MET A C 1
ATOM 766 O O . MET A 1 94 ? -9.308 8.452 10.009 1.00 97.06 94 MET A O 1
ATOM 770 N N . LEU A 1 95 ? -9.879 8.196 7.858 1.00 95.62 95 LEU A N 1
ATOM 771 C CA . LEU A 1 95 ? -11.026 9.109 7.932 1.00 95.62 95 LEU A CA 1
ATOM 772 C C . LEU A 1 95 ? -12.089 8.587 8.905 1.00 95.62 95 LEU A C 1
ATOM 774 O O . LEU A 1 95 ? -12.567 9.327 9.767 1.00 95.62 95 LEU A O 1
ATOM 778 N N . ARG A 1 96 ? -12.416 7.293 8.825 1.00 94.00 96 ARG A N 1
ATOM 779 C CA . ARG A 1 96 ? -13.381 6.665 9.734 1.00 94.00 96 ARG A CA 1
ATOM 780 C C . ARG A 1 96 ? -12.872 6.562 11.161 1.00 94.00 96 ARG A C 1
ATOM 782 O O . ARG A 1 96 ? -13.668 6.719 12.082 1.00 94.00 96 ARG A O 1
ATOM 789 N N . PHE A 1 97 ? -11.571 6.369 11.363 1.00 94.44 97 PHE A N 1
ATOM 790 C CA . PHE A 1 97 ? -10.974 6.394 12.694 1.00 94.44 97 PHE A CA 1
ATOM 791 C C . PHE A 1 97 ? -11.279 7.716 13.412 1.00 94.44 97 PHE A C 1
ATOM 793 O O . PHE A 1 97 ? -11.700 7.702 14.566 1.00 94.44 97 PHE A O 1
ATOM 800 N N . ASN A 1 98 ? -11.138 8.852 12.720 1.00 92.25 98 ASN A N 1
ATOM 801 C CA . ASN A 1 98 ? -11.450 10.167 13.290 1.00 92.25 98 ASN A CA 1
ATOM 802 C C . ASN A 1 98 ? -12.940 10.355 13.607 1.00 92.25 98 ASN A C 1
ATOM 804 O O . ASN A 1 98 ? -13.256 11.128 14.506 1.00 92.25 98 ASN A O 1
ATOM 808 N N . ALA A 1 99 ? -13.835 9.671 12.889 1.00 90.31 99 ALA A N 1
ATOM 809 C CA . ALA A 1 99 ? -15.271 9.704 13.160 1.00 90.31 99 ALA A CA 1
ATOM 810 C C . ALA A 1 99 ? -15.649 8.858 14.388 1.00 90.31 99 ALA A C 1
ATOM 812 O O . ALA A 1 99 ? -16.437 9.296 15.217 1.00 90.31 99 ALA A O 1
ATOM 813 N N . TYR A 1 100 ? -15.076 7.658 14.529 1.00 89.94 100 TYR A N 1
ATOM 814 C CA . TYR A 1 100 ? -15.378 6.759 15.652 1.00 89.94 100 TYR A CA 1
ATOM 815 C C . TYR A 1 100 ? -14.696 7.157 16.958 1.00 89.94 100 TYR A C 1
ATOM 817 O O . TYR A 1 100 ? -15.214 6.896 18.041 1.00 89.94 100 TYR A O 1
ATOM 825 N N . LEU A 1 101 ? -13.507 7.742 16.856 1.00 88.44 101 LEU A N 1
ATOM 826 C CA . LEU A 1 101 ? -12.773 8.288 17.980 1.00 88.44 101 LEU A CA 1
ATOM 827 C C . LEU A 1 101 ? -12.511 9.758 17.631 1.00 88.44 101 LEU A C 1
ATOM 829 O O . LEU A 1 101 ? -11.460 10.064 17.055 1.00 88.44 101 LEU A O 1
ATOM 833 N N . PRO A 1 102 ? -13.431 10.690 17.935 1.00 84.06 102 PRO A N 1
ATOM 834 C CA . PRO A 1 102 ? -13.207 12.120 17.730 1.00 84.06 102 PRO A CA 1
ATOM 835 C C . PRO A 1 102 ? -12.154 12.641 18.708 1.00 84.06 102 PRO A C 1
ATOM 837 O O . PRO A 1 102 ? -12.040 12.158 19.836 1.00 84.06 102 PRO A O 1
ATOM 840 N N . ALA A 1 103 ? -11.294 13.553 18.245 1.00 78.50 103 ALA A N 1
ATOM 841 C CA . ALA A 1 103 ? -10.337 14.205 19.140 1.00 78.50 103 ALA A CA 1
ATOM 842 C C . ALA A 1 103 ? -11.114 14.993 20.199 1.00 78.50 103 ALA A C 1
ATOM 844 O O . ALA A 1 103 ? -12.166 15.526 19.872 1.00 78.50 103 ALA A O 1
ATOM 845 N N . THR A 1 104 ? -10.594 15.077 21.424 1.00 69.44 104 THR A N 1
ATOM 846 C CA . THR A 1 104 ? -11.149 15.984 22.431 1.00 69.44 104 THR A CA 1
ATOM 847 C C . THR A 1 104 ? -11.197 17.393 21.845 1.00 69.44 104 THR A C 1
ATOM 849 O O . THR A 1 104 ? -10.222 17.847 21.224 1.00 69.44 104 THR A O 1
ATOM 852 N N . ASP A 1 105 ? -12.362 18.027 21.969 1.00 56.25 105 ASP A N 1
ATOM 853 C CA . ASP A 1 105 ? -12.621 19.374 21.480 1.00 56.25 105 ASP A CA 1
ATOM 854 C C . ASP A 1 105 ? -11.828 20.369 22.325 1.00 56.25 105 ASP A C 1
ATOM 856 O O . ASP A 1 105 ? -12.320 20.959 23.278 1.00 56.25 105 ASP A O 1
ATOM 860 N N . ASP A 1 106 ? -10.556 20.545 21.978 1.00 57.28 106 ASP A N 1
ATOM 861 C CA . ASP A 1 106 ? -9.847 21.758 22.349 1.00 57.28 106 ASP A CA 1
ATOM 862 C C . ASP A 1 106 ? -10.447 22.899 21.532 1.00 57.28 106 ASP A C 1
ATOM 864 O O . ASP A 1 106 ? -10.304 22.946 20.304 1.00 57.28 106 ASP A O 1
ATOM 868 N N . THR A 1 107 ? -11.066 23.850 22.225 1.00 51.62 107 THR A N 1
ATOM 869 C CA . THR A 1 107 ? -11.618 25.107 21.692 1.00 51.62 107 THR A CA 1
ATOM 870 C C . THR A 1 107 ? -10.587 25.961 20.933 1.00 51.62 107 THR A C 1
ATOM 872 O O . THR A 1 107 ? -10.959 26.901 20.239 1.00 51.62 107 THR A O 1
ATOM 875 N N . ARG A 1 108 ? -9.293 25.597 20.966 1.00 54.88 108 ARG A N 1
ATOM 876 C CA . ARG A 1 108 ? -8.204 26.137 20.126 1.00 54.88 108 ARG A CA 1
ATOM 877 C C . ARG A 1 108 ? -7.781 25.181 19.005 1.00 54.88 108 ARG A C 1
ATOM 879 O O . ARG A 1 108 ? -6.594 24.894 18.837 1.00 54.88 108 ARG A O 1
ATOM 886 N N . ALA A 1 109 ? -8.716 24.633 18.232 1.00 59.81 109 ALA A N 1
ATOM 887 C CA . ALA A 1 109 ? -8.361 23.766 17.110 1.00 59.81 109 ALA A CA 1
ATOM 888 C C . ALA A 1 109 ? -7.574 24.551 16.033 1.00 59.81 109 ALA A C 1
ATOM 890 O O . ALA A 1 109 ? -8.150 25.159 15.135 1.00 59.81 109 ALA A O 1
ATOM 891 N N . ASN A 1 110 ? -6.238 24.530 16.116 1.00 74.69 110 ASN A N 1
ATOM 892 C CA . ASN A 1 110 ? -5.352 25.185 15.154 1.00 74.69 110 ASN A CA 1
ATOM 893 C C . ASN A 1 110 ? -5.648 24.709 13.721 1.00 74.69 110 ASN A C 1
ATOM 895 O O . ASN A 1 110 ? -5.839 23.510 13.487 1.00 74.69 110 ASN A O 1
ATOM 899 N N . LYS A 1 111 ? -5.606 25.630 12.743 1.00 79.50 111 LYS A N 1
ATOM 900 C CA . LYS A 1 111 ? -5.805 25.345 11.302 1.00 79.50 111 LYS A CA 1
ATOM 901 C C . LYS A 1 111 ? -4.975 24.143 10.823 1.00 79.50 111 LYS A C 1
ATOM 903 O O . LYS A 1 111 ? -5.461 23.328 10.044 1.00 79.50 111 LYS A O 1
ATOM 908 N N . PHE A 1 112 ? -3.772 23.967 11.371 1.00 81.88 112 PHE A N 1
ATOM 909 C CA . PHE A 1 112 ? -2.896 22.823 11.111 1.00 81.88 112 PHE A CA 1
ATOM 910 C C . PHE A 1 112 ? -3.498 21.464 11.523 1.00 81.88 112 PHE A C 1
ATOM 912 O O . PHE A 1 112 ? -3.448 20.503 10.759 1.00 81.88 112 PHE A O 1
ATOM 919 N N . LYS A 1 113 ? -4.153 21.371 12.689 1.00 81.50 113 LYS A N 1
ATOM 920 C CA . LYS A 1 113 ? -4.830 20.142 13.151 1.00 81.50 113 LYS A CA 1
ATOM 921 C C . LYS A 1 113 ? -6.018 19.792 12.247 1.00 81.50 113 LYS A C 1
ATOM 923 O O . LYS A 1 113 ? -6.290 18.615 12.019 1.00 81.50 113 LYS A O 1
ATOM 928 N N . SER A 1 114 ? -6.706 20.806 11.715 1.00 84.25 114 SER A N 1
ATOM 929 C CA . SER A 1 114 ? -7.763 20.628 10.710 1.00 84.25 114 SER A CA 1
ATOM 930 C C . SER A 1 114 ? -7.200 20.134 9.372 1.00 84.25 114 SER A C 1
ATOM 932 O O . SER A 1 114 ? -7.740 19.193 8.791 1.00 84.25 114 SER A O 1
ATOM 934 N N . PHE A 1 115 ? -6.069 20.691 8.926 1.00 89.06 115 PHE A N 1
ATOM 935 C CA . PHE A 1 115 ? -5.365 20.241 7.724 1.00 89.06 115 PHE A CA 1
ATOM 936 C C . PHE A 1 115 ? -4.914 18.777 7.823 1.00 89.06 115 PHE A C 1
ATOM 938 O O . PHE A 1 115 ? -5.221 17.993 6.929 1.00 89.06 115 PHE A O 1
ATOM 945 N N . ILE A 1 116 ? -4.291 18.373 8.938 1.00 91.94 116 ILE A N 1
ATOM 946 C CA . ILE A 1 116 ? -3.839 16.987 9.153 1.00 91.94 116 ILE A CA 1
ATOM 947 C C . ILE A 1 116 ? -4.991 15.982 8.993 1.00 91.94 116 ILE A C 1
ATOM 949 O O . ILE A 1 116 ? -4.798 14.906 8.442 1.00 91.94 116 ILE A O 1
ATOM 953 N N . LYS A 1 117 ? -6.217 16.318 9.417 1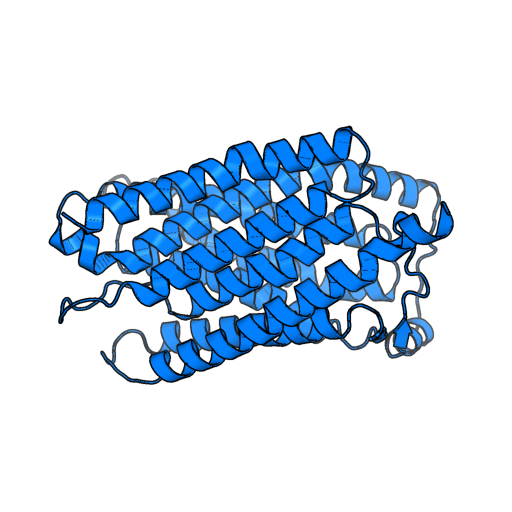.00 91.38 117 LYS A N 1
ATOM 954 C CA . LYS A 1 117 ? -7.381 15.425 9.249 1.00 91.38 117 LYS A CA 1
ATOM 955 C C . LYS A 1 117 ? -7.774 15.203 7.781 1.00 91.38 117 LYS A C 1
ATOM 957 O O . LYS A 1 117 ? -8.482 14.238 7.500 1.00 91.38 117 LYS A O 1
ATOM 962 N N . LYS A 1 118 ? -7.342 16.079 6.867 1.00 93.62 118 LYS A N 1
ATOM 963 C CA . LYS A 1 118 ? -7.626 16.025 5.424 1.00 93.62 118 LYS A CA 1
ATOM 964 C C . LYS A 1 118 ? -6.503 15.384 4.603 1.00 93.62 118 LYS A C 1
ATOM 966 O O . LYS A 1 118 ? -6.715 15.118 3.425 1.00 93.62 118 LYS A O 1
ATOM 971 N N . THR A 1 119 ? -5.347 15.077 5.192 1.00 96.88 119 THR A N 1
ATOM 972 C CA . THR A 1 119 ? -4.233 14.453 4.457 1.00 96.88 119 THR A CA 1
ATOM 973 C C . THR A 1 119 ? -4.554 13.091 3.823 1.00 96.88 119 THR A C 1
ATOM 975 O O . THR A 1 119 ? -3.967 12.805 2.783 1.00 96.88 119 THR A O 1
ATOM 978 N N . PRO A 1 120 ? -5.536 12.285 4.291 1.00 97.81 120 PRO A N 1
ATOM 979 C CA . PRO A 1 120 ? -5.997 11.114 3.540 1.00 97.81 120 PRO A CA 1
ATOM 980 C C . PRO A 1 120 ? -6.440 11.414 2.100 1.00 97.81 120 PRO A C 1
ATOM 982 O O . PRO A 1 120 ? -6.249 10.582 1.217 1.00 97.81 120 PRO A O 1
ATOM 985 N N . TYR A 1 121 ? -6.994 12.603 1.838 1.00 97.38 121 TYR A N 1
ATOM 986 C CA . TYR A 1 121 ? -7.347 13.021 0.479 1.00 97.38 121 TYR A CA 1
ATOM 987 C C . TYR A 1 121 ? -6.111 13.357 -0.360 1.00 97.38 121 TYR A C 1
ATOM 989 O O . TYR A 1 121 ? -6.116 13.102 -1.559 1.00 97.38 121 TYR A O 1
ATOM 997 N N . ILE A 1 122 ? -5.049 13.879 0.266 1.00 97.62 122 ILE A N 1
ATOM 998 C CA . ILE A 1 122 ? -3.763 14.133 -0.399 1.00 97.62 122 ILE A CA 1
ATOM 999 C C . ILE A 1 122 ? -3.136 12.807 -0.821 1.00 97.62 122 ILE A C 1
ATOM 1001 O O . ILE A 1 122 ? -2.737 12.686 -1.972 1.00 97.62 122 ILE A O 1
ATOM 1005 N N . LEU A 1 123 ? -3.130 11.797 0.060 1.00 97.69 123 LEU A N 1
ATOM 1006 C CA . LEU A 1 123 ? -2.684 10.444 -0.284 1.00 97.69 123 LEU A CA 1
ATOM 1007 C C . LEU A 1 123 ? -3.403 9.941 -1.543 1.00 97.69 123 LEU A C 1
ATOM 1009 O O . LEU A 1 123 ? -2.753 9.652 -2.541 1.00 97.69 123 LEU A O 1
ATOM 1013 N N . VAL A 1 124 ? -4.738 9.896 -1.534 1.00 96.81 124 VAL A N 1
ATOM 1014 C CA . VAL A 1 124 ? -5.506 9.415 -2.696 1.00 96.81 124 VAL A CA 1
ATOM 1015 C C . VAL A 1 124 ? -5.234 10.263 -3.940 1.00 96.81 124 VAL A C 1
ATOM 1017 O O . VAL A 1 124 ? -5.018 9.701 -5.008 1.00 96.81 124 VAL A O 1
ATOM 1020 N N . GLY A 1 125 ? -5.189 11.592 -3.811 1.00 96.38 125 GLY A N 1
ATOM 1021 C CA . GLY A 1 125 ? -4.891 12.499 -4.920 1.00 96.38 125 GLY A CA 1
ATOM 1022 C C . GLY A 1 125 ? -3.525 12.228 -5.551 1.00 96.38 125 GLY A C 1
ATOM 1023 O O . GLY A 1 125 ? -3.440 12.056 -6.764 1.00 96.38 125 GLY A O 1
ATOM 1024 N N . CYS A 1 126 ? -2.471 12.104 -4.739 1.00 97.31 126 CYS A N 1
ATOM 1025 C CA . CYS A 1 126 ? -1.132 11.755 -5.210 1.00 97.31 126 CYS A CA 1
ATOM 1026 C C . CYS A 1 126 ? -1.125 10.416 -5.952 1.00 97.31 126 CYS A C 1
ATOM 1028 O O . CYS A 1 126 ? -0.558 10.332 -7.040 1.00 97.31 126 CYS A O 1
ATOM 1030 N N . LEU A 1 127 ? -1.776 9.385 -5.401 1.00 94.81 127 LEU A N 1
ATOM 1031 C CA . LEU A 1 127 ? -1.791 8.075 -6.045 1.00 94.81 127 LEU A CA 1
ATOM 1032 C C . LEU A 1 127 ? -2.612 8.049 -7.322 1.00 94.81 127 LEU A C 1
ATOM 1034 O O . LEU A 1 127 ? -2.170 7.404 -8.261 1.00 94.81 127 LEU A O 1
ATOM 1038 N N . VAL A 1 128 ? -3.738 8.760 -7.395 1.00 94.62 128 VAL A N 1
ATOM 1039 C CA . VAL A 1 128 ? -4.524 8.895 -8.631 1.00 94.62 128 VAL A CA 1
ATOM 1040 C C . VAL A 1 128 ? -3.721 9.626 -9.710 1.00 94.62 128 VAL A C 1
ATOM 1042 O O . VAL A 1 128 ? -3.727 9.189 -10.856 1.00 94.62 128 VAL A O 1
ATOM 1045 N N . LEU A 1 129 ? -2.988 10.685 -9.350 1.00 94.56 129 LEU A N 1
ATOM 1046 C CA . LEU A 1 129 ? -2.126 11.427 -10.280 1.00 94.56 129 LEU A CA 1
ATOM 1047 C C . LEU A 1 129 ? -0.914 10.616 -10.757 1.00 94.56 129 LEU A C 1
ATOM 1049 O O . LEU A 1 129 ? -0.453 10.811 -11.879 1.00 94.56 129 LEU A O 1
ATOM 1053 N N . ALA A 1 130 ? -0.413 9.688 -9.941 1.00 94.06 130 ALA A N 1
ATOM 1054 C CA . ALA A 1 130 ? 0.711 8.837 -10.317 1.00 94.06 130 ALA A CA 1
ATOM 1055 C C . ALA A 1 130 ? 0.353 7.844 -11.439 1.00 94.06 130 ALA A C 1
ATOM 1057 O O . ALA A 1 130 ? 1.204 7.511 -12.257 1.00 94.06 130 ALA A O 1
ATOM 1058 N N . GLN A 1 131 ? -0.906 7.407 -11.525 1.00 91.19 131 GLN A N 1
ATOM 1059 C CA . GLN A 1 131 ? -1.345 6.372 -12.473 1.00 91.19 131 GLN A CA 1
ATOM 1060 C C . GLN A 1 131 ? -1.244 6.749 -13.953 1.00 91.19 131 GLN A C 1
ATOM 1062 O O . GLN A 1 131 ? -0.710 5.943 -14.720 1.00 91.19 131 GLN A O 1
ATOM 1067 N N . PRO A 1 132 ? -1.720 7.927 -14.405 1.00 89.31 132 PRO A N 1
ATOM 1068 C CA . PRO A 1 132 ? -1.531 8.325 -15.793 1.00 89.31 132 PRO A CA 1
ATOM 1069 C C . PRO A 1 132 ? -0.047 8.493 -16.124 1.00 89.31 132 PRO A C 1
ATOM 1071 O O . PRO A 1 132 ? 0.355 8.116 -17.217 1.00 89.31 132 PRO A O 1
ATOM 1074 N N . ILE A 1 133 ? 0.778 8.970 -15.181 1.00 90.31 133 ILE A N 1
ATOM 1075 C CA . ILE A 1 133 ? 2.230 9.098 -15.376 1.00 90.31 133 ILE A CA 1
ATOM 1076 C C . ILE A 1 133 ? 2.870 7.719 -15.540 1.00 90.31 133 ILE A C 1
ATOM 1078 O O . ILE A 1 133 ? 3.635 7.517 -16.482 1.00 90.31 133 ILE A O 1
ATOM 1082 N N . ASP A 1 134 ? 2.549 6.761 -14.668 1.00 87.44 134 ASP A N 1
ATOM 1083 C CA . ASP A 1 134 ? 3.088 5.406 -14.771 1.00 87.44 134 ASP A CA 1
ATOM 1084 C C . ASP A 1 134 ? 2.617 4.714 -16.054 1.00 87.44 134 ASP A C 1
ATOM 1086 O O . ASP A 1 134 ? 3.415 4.116 -16.773 1.00 87.44 134 ASP A O 1
ATOM 1090 N N . THR A 1 135 ? 1.335 4.843 -16.393 1.00 84.44 135 THR A N 1
ATOM 1091 C CA . THR A 1 135 ? 0.771 4.234 -17.602 1.00 84.44 135 THR A CA 1
ATOM 1092 C C . THR A 1 135 ? 1.404 4.822 -18.858 1.00 84.44 135 THR A C 1
ATOM 1094 O O . THR A 1 135 ? 1.977 4.087 -19.663 1.00 84.44 135 THR A O 1
ATOM 1097 N N . TRP A 1 136 ? 1.364 6.147 -18.998 1.00 83.12 136 TRP A N 1
ATOM 1098 C CA . TRP A 1 136 ? 1.895 6.852 -20.159 1.00 83.12 136 TRP A CA 1
ATOM 1099 C C . TRP A 1 136 ? 3.409 6.711 -20.283 1.00 83.12 136 TRP A C 1
ATOM 1101 O O . TRP A 1 136 ? 3.921 6.328 -21.334 1.00 83.12 136 TRP A O 1
ATOM 1111 N N . GLY A 1 137 ? 4.141 6.982 -19.201 1.00 83.25 137 GLY A N 1
ATOM 1112 C CA . GLY A 1 137 ? 5.595 6.875 -19.196 1.00 83.25 137 GLY A CA 1
ATOM 1113 C C . GLY A 1 137 ? 6.070 5.432 -19.328 1.00 83.25 137 GLY A C 1
ATOM 1114 O O . GLY A 1 137 ? 7.208 5.175 -19.708 1.00 83.25 137 GLY A O 1
ATOM 1115 N N . GLY A 1 138 ? 5.206 4.473 -19.002 1.00 80.19 138 GLY A N 1
ATOM 1116 C CA . GLY A 1 138 ? 5.423 3.071 -19.282 1.00 80.19 138 GLY A CA 1
ATOM 1117 C C . GLY A 1 138 ? 5.447 2.838 -20.776 1.00 80.19 138 GLY A C 1
ATOM 1118 O O . GLY A 1 138 ? 6.420 2.296 -21.282 1.00 80.19 138 GLY A O 1
ATOM 1119 N N . ILE A 1 139 ? 4.374 3.235 -21.456 1.00 81.75 139 ILE A N 1
ATOM 1120 C CA . ILE A 1 139 ? 4.199 3.023 -22.896 1.00 81.75 139 ILE A CA 1
ATOM 1121 C C . ILE A 1 139 ? 5.321 3.720 -23.667 1.00 81.75 139 ILE A C 1
ATOM 1123 O O . ILE A 1 139 ? 5.990 3.096 -24.469 1.00 81.75 139 ILE A O 1
ATOM 1127 N N . THR A 1 140 ? 5.584 4.984 -23.351 1.00 82.56 140 THR A N 1
ATOM 1128 C CA . THR A 1 140 ? 6.532 5.829 -24.097 1.00 82.56 140 THR A CA 1
ATOM 1129 C C . THR A 1 140 ? 7.992 5.680 -23.677 1.00 82.56 140 THR A C 1
ATOM 1131 O O . THR A 1 140 ? 8.854 6.374 -24.204 1.00 82.56 140 THR A O 1
ATOM 1134 N N . HIS A 1 141 ? 8.292 4.832 -22.689 1.00 81.94 141 HIS A N 1
ATOM 1135 C CA . HIS A 1 141 ? 9.629 4.732 -22.094 1.00 81.94 141 HIS A CA 1
ATOM 1136 C C . HIS A 1 141 ? 10.176 6.063 -21.528 1.00 81.94 141 HIS A C 1
ATOM 1138 O O . HIS A 1 141 ? 11.384 6.252 -21.405 1.00 81.94 141 HIS A O 1
ATOM 1144 N N . PHE A 1 142 ? 9.288 6.972 -21.106 1.00 84.50 142 PHE A N 1
ATOM 1145 C CA . PHE A 1 142 ? 9.653 8.275 -20.550 1.00 84.50 142 PHE A CA 1
ATOM 1146 C C . PHE A 1 142 ? 10.633 8.161 -19.370 1.00 84.50 142 PHE A C 1
ATOM 1148 O O . PHE A 1 142 ? 10.312 7.576 -18.329 1.00 84.50 142 PHE A O 1
ATOM 1155 N N . ALA A 1 143 ? 11.810 8.780 -19.510 1.00 85.06 143 ALA A N 1
ATOM 1156 C CA . ALA A 1 143 ? 12.924 8.662 -18.567 1.00 85.06 143 ALA A CA 1
ATOM 1157 C C . ALA A 1 143 ? 12.566 9.061 -17.122 1.00 85.06 143 ALA A C 1
ATOM 1159 O O . ALA A 1 143 ? 13.028 8.424 -16.175 1.00 85.06 143 ALA A O 1
ATOM 1160 N N . LEU A 1 144 ? 11.694 10.062 -16.940 1.00 88.88 144 LEU A N 1
ATOM 1161 C CA . LEU A 1 144 ? 11.287 10.547 -15.614 1.00 88.88 144 LEU A CA 1
ATOM 1162 C C . LEU A 1 144 ? 10.078 9.809 -15.021 1.00 88.88 144 LEU A C 1
ATOM 1164 O O . LEU A 1 144 ? 9.659 10.129 -13.907 1.00 88.88 144 LEU A O 1
ATOM 1168 N N . ARG A 1 145 ? 9.515 8.808 -15.717 1.00 88.75 145 ARG A N 1
ATOM 1169 C CA . ARG A 1 145 ? 8.333 8.065 -15.244 1.00 88.75 145 ARG A CA 1
ATOM 1170 C C . ARG A 1 145 ? 8.510 7.582 -13.811 1.00 88.75 145 ARG A C 1
ATOM 1172 O O . ARG A 1 145 ? 7.703 7.904 -12.944 1.00 88.75 145 ARG A O 1
ATOM 1179 N N . GLY A 1 146 ? 9.557 6.787 -13.585 1.00 86.31 146 GLY A N 1
ATOM 1180 C CA . GLY A 1 146 ? 9.777 6.123 -12.304 1.00 86.31 146 GLY A CA 1
ATOM 1181 C C . GLY A 1 146 ? 9.908 7.131 -11.171 1.00 86.31 146 GLY A C 1
ATOM 1182 O O . GLY A 1 146 ? 9.289 6.965 -10.129 1.00 86.31 146 GLY A O 1
ATOM 1183 N N . VAL A 1 147 ? 10.652 8.216 -11.390 1.00 92.06 147 VAL A N 1
ATOM 1184 C CA . VAL A 1 147 ? 10.927 9.176 -10.323 1.00 92.06 147 VAL A CA 1
ATOM 1185 C C . VAL A 1 147 ? 9.715 10.037 -9.970 1.00 92.06 147 VAL A C 1
ATOM 1187 O O . VAL A 1 147 ? 9.470 10.283 -8.790 1.00 92.06 147 VAL A O 1
ATOM 1190 N N . PHE A 1 148 ? 8.895 10.433 -10.947 1.00 92.94 148 PHE A N 1
ATOM 1191 C CA . PHE A 1 148 ? 7.662 11.172 -10.666 1.00 92.94 148 PHE A CA 1
ATOM 1192 C C . PHE A 1 148 ? 6.620 10.319 -9.951 1.00 92.94 148 PHE A C 1
ATOM 1194 O O . PHE A 1 148 ? 6.048 10.765 -8.954 1.00 92.94 148 PHE A O 1
ATOM 1201 N N . VAL A 1 149 ? 6.409 9.085 -10.416 1.00 92.31 149 VAL A N 1
ATOM 1202 C CA . VAL A 1 149 ? 5.495 8.134 -9.770 1.00 92.31 149 VAL A CA 1
ATOM 1203 C C . VAL A 1 149 ? 5.921 7.918 -8.322 1.00 92.31 149 VAL A C 1
ATOM 1205 O O . VAL A 1 149 ? 5.119 8.094 -7.404 1.00 92.31 149 VAL A O 1
ATOM 1208 N N . GLU A 1 150 ? 7.201 7.639 -8.095 1.00 91.38 150 GLU A N 1
ATOM 1209 C CA . GLU A 1 150 ? 7.697 7.324 -6.759 1.00 91.38 150 GLU A CA 1
ATOM 1210 C C . GLU A 1 150 ? 7.774 8.539 -5.831 1.00 91.38 150 GLU A C 1
ATOM 1212 O O . GLU A 1 150 ? 7.560 8.411 -4.621 1.00 91.38 150 GLU A O 1
ATOM 1217 N N . THR A 1 151 ? 7.969 9.739 -6.386 1.00 95.38 151 THR A N 1
ATOM 1218 C CA . THR A 1 151 ? 7.842 11.000 -5.639 1.00 95.38 151 THR A CA 1
ATOM 1219 C C . THR A 1 151 ? 6.404 11.204 -5.164 1.00 95.38 151 THR A C 1
ATOM 1221 O O . THR A 1 151 ? 6.186 11.518 -3.994 1.00 95.38 151 THR A O 1
ATOM 1224 N N . LEU A 1 152 ? 5.406 10.983 -6.027 1.00 96.50 152 LEU A N 1
ATOM 1225 C CA . LEU A 1 152 ? 3.992 11.113 -5.657 1.00 96.50 152 LEU A CA 1
ATOM 1226 C C . LEU A 1 152 ? 3.589 10.099 -4.584 1.00 96.50 152 LEU A C 1
ATOM 1228 O O . LEU A 1 152 ? 2.927 10.466 -3.612 1.00 96.50 152 LEU A O 1
ATOM 1232 N N . TRP A 1 153 ? 4.041 8.850 -4.703 1.00 94.88 153 TRP A N 1
ATOM 1233 C CA . TRP A 1 153 ? 3.877 7.850 -3.649 1.00 94.88 153 TRP A CA 1
ATOM 1234 C C . TRP A 1 153 ? 4.522 8.298 -2.327 1.00 94.88 153 TRP A C 1
ATOM 1236 O O . TRP A 1 153 ? 3.896 8.206 -1.266 1.00 94.88 153 TRP A O 1
ATOM 1246 N N . GLY A 1 154 ? 5.757 8.807 -2.382 1.00 94.81 154 GLY A N 1
ATOM 1247 C CA . GLY A 1 154 ? 6.488 9.318 -1.222 1.00 94.81 154 GLY A CA 1
ATOM 1248 C C . GLY A 1 154 ? 5.775 10.480 -0.531 1.00 94.81 154 GLY A C 1
ATOM 1249 O O . GLY A 1 154 ? 5.601 10.448 0.688 1.00 94.81 154 GLY A O 1
ATOM 1250 N N . ILE A 1 155 ? 5.313 11.474 -1.297 1.00 96.81 155 ILE A N 1
ATOM 1251 C CA . ILE A 1 155 ? 4.554 12.630 -0.791 1.00 96.81 155 ILE A CA 1
ATOM 1252 C C . ILE A 1 155 ? 3.222 12.172 -0.195 1.00 96.81 155 ILE A C 1
ATOM 1254 O O . ILE A 1 155 ? 2.857 12.605 0.900 1.00 96.81 155 ILE A O 1
ATOM 1258 N N . GLY A 1 156 ? 2.518 11.264 -0.875 1.00 97.25 156 GLY A N 1
ATOM 1259 C CA . GLY A 1 156 ? 1.246 10.719 -0.416 1.00 97.25 156 GLY A CA 1
ATOM 1260 C C . GLY A 1 156 ? 1.358 10.116 0.984 1.00 97.25 156 GLY A C 1
ATOM 1261 O O . GLY A 1 156 ? 0.653 10.556 1.897 1.00 97.25 156 GLY A O 1
ATOM 1262 N N . PHE A 1 157 ? 2.278 9.168 1.189 1.00 96.62 157 PHE A N 1
ATOM 1263 C CA . PHE A 1 157 ? 2.469 8.526 2.496 1.00 96.62 157 PHE A CA 1
ATOM 1264 C C . PHE A 1 157 ? 3.073 9.459 3.551 1.00 96.62 157 PHE A C 1
ATOM 1266 O O . PHE A 1 157 ? 2.659 9.411 4.713 1.00 96.62 157 PHE A O 1
ATOM 1273 N N . LEU A 1 158 ? 3.976 10.361 3.158 1.00 96.38 158 LEU A N 1
ATOM 1274 C CA . LEU A 1 158 ? 4.534 11.359 4.071 1.00 96.38 158 LEU A CA 1
ATOM 1275 C C . LEU A 1 158 ? 3.449 12.311 4.594 1.00 96.38 158 LEU A C 1
ATOM 1277 O O . LEU A 1 158 ? 3.440 12.649 5.776 1.00 96.38 158 LEU A O 1
ATOM 1281 N N . SER A 1 159 ? 2.480 12.684 3.750 1.00 97.19 159 SER A N 1
ATOM 1282 C CA . SER A 1 159 ? 1.382 13.577 4.138 1.00 97.19 159 SER A CA 1
ATOM 1283 C C . SER A 1 159 ? 0.470 12.976 5.217 1.00 97.19 159 SER A C 1
ATOM 1285 O O . SER A 1 159 ? -0.024 13.690 6.094 1.00 97.19 159 SER A O 1
ATOM 1287 N N . VAL A 1 160 ? 0.251 11.656 5.198 1.00 97.69 160 VAL A N 1
ATOM 1288 C CA . VAL A 1 160 ? -0.612 10.964 6.171 1.00 97.69 160 VAL A CA 1
ATOM 1289 C C . VAL A 1 160 ? 0.132 10.488 7.414 1.00 97.69 160 VAL A C 1
ATOM 1291 O O . VAL A 1 160 ? -0.515 10.181 8.417 1.00 97.69 160 VAL A O 1
ATOM 1294 N N . LEU A 1 161 ? 1.468 10.476 7.403 1.00 96.75 161 LEU A N 1
ATOM 1295 C CA . LEU A 1 161 ? 2.286 10.035 8.534 1.00 96.75 161 LEU A CA 1
ATOM 1296 C C . LEU A 1 161 ? 1.966 10.781 9.851 1.00 96.75 161 LEU A C 1
ATOM 1298 O O . LEU A 1 161 ? 1.733 10.103 10.857 1.00 96.75 161 LEU A O 1
ATOM 1302 N N . PRO A 1 162 ? 1.840 12.127 9.894 1.00 95.31 162 PRO A N 1
ATOM 1303 C CA . PRO A 1 162 ? 1.457 12.826 11.122 1.00 95.31 162 PRO A CA 1
ATOM 1304 C C . PRO A 1 162 ? 0.092 12.382 11.657 1.00 95.31 162 PRO A C 1
ATOM 1306 O O . PRO A 1 162 ? -0.072 12.178 12.862 1.00 95.31 162 PRO A O 1
ATOM 1309 N N . LEU A 1 163 ? -0.891 12.191 10.766 1.00 96.19 163 LEU A N 1
ATOM 1310 C CA . LEU A 1 163 ? -2.218 11.724 11.160 1.00 96.19 163 LEU A CA 1
ATOM 1311 C C . LEU A 1 163 ? -2.154 10.293 11.705 1.00 96.19 163 LEU A C 1
ATOM 1313 O O . LEU A 1 163 ? -2.758 10.023 12.742 1.00 96.19 163 LEU A O 1
ATOM 1317 N N . ALA A 1 164 ? -1.399 9.402 11.059 1.00 96.44 164 ALA A N 1
ATOM 1318 C CA . ALA A 1 164 ? -1.211 8.027 11.513 1.00 96.44 164 ALA A CA 1
ATOM 1319 C C . ALA A 1 164 ? -0.625 7.974 12.935 1.00 96.44 164 ALA A C 1
ATOM 1321 O O . ALA A 1 164 ? -1.151 7.265 13.794 1.00 96.44 164 ALA A O 1
ATOM 1322 N N . ILE A 1 165 ? 0.399 8.790 13.221 1.00 94.94 165 ILE A N 1
ATOM 1323 C CA . ILE A 1 165 ? 1.015 8.886 14.555 1.00 94.94 165 ILE A CA 1
ATOM 1324 C C . ILE A 1 165 ? 0.016 9.422 15.588 1.00 94.94 165 ILE A C 1
ATOM 1326 O O . ILE A 1 165 ? -0.083 8.882 16.691 1.00 94.94 165 ILE A O 1
ATOM 1330 N N . ILE A 1 166 ? -0.755 10.462 15.250 1.00 93.75 166 ILE A N 1
ATOM 1331 C CA . ILE A 1 166 ? -1.785 11.006 16.148 1.00 93.75 166 ILE A CA 1
ATOM 1332 C C . ILE A 1 166 ? -2.841 9.942 16.459 1.00 93.75 166 ILE A C 1
ATOM 1334 O O . ILE A 1 166 ? -3.198 9.752 17.620 1.00 93.75 166 ILE A O 1
ATOM 1338 N N . GLN A 1 167 ? -3.336 9.226 15.450 1.00 94.81 167 GLN A N 1
ATOM 1339 C CA . GLN A 1 167 ? -4.340 8.175 15.631 1.00 94.81 167 GLN A CA 1
ATOM 1340 C C . GLN A 1 167 ? -3.808 7.019 16.481 1.00 94.81 167 GLN A C 1
ATOM 1342 O O . GLN A 1 167 ? -4.498 6.567 17.397 1.00 94.81 167 GLN A O 1
ATOM 1347 N N . LEU A 1 168 ? -2.559 6.610 16.250 1.00 93.50 168 LEU A N 1
ATOM 1348 C CA . LEU A 1 168 ? -1.880 5.610 17.065 1.00 93.50 168 LEU A CA 1
ATOM 1349 C C . LEU A 1 168 ? -1.774 6.053 18.530 1.00 93.50 168 LEU A C 1
ATOM 1351 O O . LEU A 1 168 ? -2.191 5.324 19.426 1.00 93.50 168 LEU A O 1
ATOM 1355 N N . ARG A 1 169 ? -1.292 7.271 18.798 1.00 92.44 169 ARG A N 1
ATOM 1356 C CA . ARG A 1 169 ? -1.197 7.790 20.174 1.00 92.44 169 ARG A CA 1
ATOM 1357 C C . ARG A 1 169 ? -2.553 7.788 20.875 1.00 92.44 169 ARG A C 1
ATOM 1359 O O . ARG A 1 169 ? -2.646 7.390 22.030 1.00 92.44 169 ARG A O 1
ATOM 1366 N N . ARG A 1 170 ? -3.610 8.175 20.159 1.00 91.75 170 ARG A N 1
ATOM 1367 C CA . ARG A 1 170 ? -4.969 8.271 20.706 1.00 91.75 170 ARG A CA 1
ATOM 1368 C C . ARG A 1 170 ? -5.584 6.924 21.059 1.00 91.75 170 ARG A C 1
ATOM 1370 O O . ARG A 1 170 ? -6.294 6.835 22.054 1.00 91.75 170 ARG A O 1
ATOM 1377 N N . VAL A 1 171 ? -5.338 5.881 20.267 1.00 90.94 171 VAL A N 1
ATOM 1378 C CA . VAL A 1 171 ? -5.838 4.543 20.619 1.00 90.94 171 VAL A CA 1
ATOM 1379 C C . VAL A 1 171 ? -5.006 3.898 21.725 1.00 90.94 171 VAL A C 1
ATOM 1381 O O . VAL A 1 171 ? -5.549 3.163 22.545 1.00 90.94 171 VAL A O 1
ATOM 1384 N N . LEU A 1 172 ? -3.707 4.208 21.798 1.00 89.12 172 LEU A N 1
ATOM 1385 C CA . LEU A 1 172 ? -2.826 3.722 22.861 1.00 89.12 172 LEU A CA 1
ATOM 1386 C C . LEU A 1 172 ? -3.064 4.423 24.206 1.00 89.12 172 LEU A C 1
ATOM 1388 O O . LEU A 1 172 ? -2.832 3.816 25.247 1.00 89.12 172 LEU A O 1
ATOM 1392 N N . SER A 1 173 ? -3.568 5.661 24.207 1.00 91.56 173 SER A N 1
ATOM 1393 C CA . SER A 1 173 ? -3.882 6.396 25.439 1.00 91.56 173 SER A CA 1
ATOM 1394 C C . SER A 1 173 ? -5.156 5.923 26.148 1.00 91.56 173 SER A C 1
ATOM 1396 O O . SER A 1 173 ? -5.440 6.373 27.256 1.00 91.56 173 SER A O 1
ATOM 1398 N N . ILE A 1 174 ? -5.950 5.043 25.530 1.00 90.94 174 ILE A N 1
ATOM 1399 C CA . ILE A 1 174 ? -7.167 4.499 26.143 1.00 90.94 174 ILE A CA 1
ATOM 1400 C C . ILE A 1 174 ? -6.751 3.601 27.305 1.00 90.94 174 ILE A C 1
ATOM 1402 O O . ILE A 1 174 ? -6.030 2.627 27.104 1.00 90.94 174 ILE A O 1
ATOM 1406 N N . LYS A 1 175 ? -7.198 3.922 28.524 1.00 90.19 175 LYS A N 1
ATOM 1407 C CA . LYS A 1 175 ? -6.877 3.150 29.737 1.00 90.19 175 LYS A CA 1
ATOM 1408 C C . LYS A 1 175 ? -7.943 2.111 30.075 1.00 90.19 175 LYS A C 1
ATOM 1410 O O . LYS A 1 175 ? -7.585 1.006 30.478 1.00 90.19 175 LYS A O 1
ATOM 1415 N N . ASP A 1 176 ? -9.205 2.460 29.849 1.00 90.50 176 ASP A N 1
ATOM 1416 C CA . ASP A 1 176 ? -10.369 1.633 30.159 1.00 90.50 176 ASP A CA 1
ATOM 1417 C C . ASP A 1 176 ? -10.338 0.272 29.437 1.00 90.50 176 ASP A C 1
ATOM 1419 O O . ASP A 1 176 ? -10.109 0.201 28.225 1.00 90.50 176 ASP A O 1
ATOM 1423 N N . LYS A 1 177 ? -10.534 -0.818 30.193 1.00 86.69 177 LYS A N 1
ATOM 1424 C CA . LYS A 1 177 ? -10.420 -2.196 29.680 1.00 86.69 177 LYS A CA 1
ATOM 1425 C C . LYS A 1 177 ? -11.532 -2.518 28.684 1.00 86.69 177 LYS A C 1
ATOM 1427 O O . LYS A 1 177 ? -11.273 -3.150 27.660 1.00 86.69 177 LYS A O 1
ATOM 1432 N N . GLU A 1 178 ? -12.743 -2.051 28.956 1.00 87.06 178 GLU A N 1
ATOM 1433 C CA . GLU A 1 178 ? -13.904 -2.307 28.113 1.00 87.06 178 GLU A CA 1
ATOM 1434 C C . GLU A 1 178 ? -13.774 -1.587 26.758 1.00 87.06 178 GLU A C 1
ATOM 1436 O O . GLU A 1 178 ? -13.899 -2.196 25.691 1.00 87.06 178 GLU A O 1
ATOM 1441 N N . ALA A 1 179 ? -13.402 -0.306 26.778 1.00 86.38 179 ALA A N 1
ATOM 1442 C CA . ALA A 1 179 ? -13.138 0.494 25.590 1.00 86.38 179 ALA A CA 1
ATOM 1443 C C . ALA A 1 179 ? -11.960 -0.046 24.768 1.00 86.38 179 ALA A C 1
ATOM 1445 O O . ALA A 1 179 ? -12.030 -0.036 23.534 1.00 86.38 179 ALA A O 1
ATOM 1446 N N . LYS A 1 180 ? -10.896 -0.547 25.418 1.00 85.94 180 LYS A N 1
ATOM 1447 C CA . LYS A 1 180 ? -9.787 -1.236 24.731 1.00 85.94 180 LYS A CA 1
ATOM 1448 C C . LYS A 1 180 ? -10.289 -2.433 23.935 1.00 85.94 180 LYS A C 1
ATOM 1450 O O . LYS A 1 180 ? -9.922 -2.577 22.767 1.00 85.94 180 LYS A O 1
ATOM 1455 N N . GLU A 1 181 ? -11.146 -3.258 24.534 1.00 85.25 181 GLU A N 1
ATOM 1456 C CA . GLU A 1 181 ? -11.694 -4.428 23.852 1.00 85.25 181 GLU A CA 1
ATOM 1457 C C . GLU A 1 181 ? -12.595 -4.034 22.686 1.00 85.25 181 GLU A C 1
ATOM 1459 O O . GLU A 1 181 ? -12.451 -4.529 21.562 1.00 85.25 181 GLU A O 1
ATOM 1464 N N . ARG A 1 182 ? -13.459 -3.048 22.930 1.00 86.31 182 ARG A N 1
ATOM 1465 C CA . ARG A 1 182 ? -14.348 -2.465 21.929 1.00 86.31 182 ARG A CA 1
ATOM 1466 C C . ARG A 1 182 ? -13.591 -1.962 20.700 1.00 86.31 182 ARG A C 1
ATOM 1468 O O . ARG A 1 182 ? -14.047 -2.133 19.569 1.00 86.31 182 ARG A O 1
ATOM 1475 N N . LEU A 1 183 ? -12.430 -1.345 20.913 1.00 89.56 183 LEU A N 1
ATOM 1476 C CA . LEU A 1 183 ? -11.628 -0.675 19.886 1.00 89.56 183 LEU A CA 1
ATOM 1477 C C . LEU A 1 183 ? -10.452 -1.523 19.382 1.00 89.56 183 LEU A C 1
ATOM 1479 O O . LEU A 1 183 ? -9.622 -1.026 18.622 1.00 89.56 183 LEU A O 1
ATOM 1483 N N . ARG A 1 184 ? -10.392 -2.815 19.726 1.00 87.38 184 ARG A N 1
ATOM 1484 C CA . ARG A 1 184 ? -9.250 -3.692 19.425 1.00 87.38 184 ARG A CA 1
ATOM 1485 C C . ARG A 1 184 ? -8.859 -3.721 17.939 1.00 87.38 184 ARG A C 1
ATOM 1487 O O . ARG A 1 184 ? -7.683 -3.574 17.617 1.00 87.38 184 ARG A O 1
ATOM 1494 N N . ILE A 1 185 ? -9.816 -3.858 17.007 1.00 87.06 185 ILE A N 1
ATOM 1495 C CA . ILE A 1 185 ? -9.483 -3.807 15.562 1.00 87.06 185 ILE A CA 1
ATOM 1496 C C . ILE A 1 185 ? -8.919 -2.433 15.190 1.00 87.06 185 ILE A C 1
ATOM 1498 O O . ILE A 1 185 ? -7.953 -2.363 14.435 1.00 87.06 185 ILE A O 1
ATOM 1502 N N . MET A 1 186 ? -9.512 -1.351 15.702 1.00 90.19 186 MET A N 1
ATOM 1503 C CA . MET A 1 186 ? -9.045 0.006 15.409 1.00 90.19 186 MET A CA 1
ATOM 1504 C C . MET A 1 186 ? -7.630 0.250 15.934 1.00 90.19 186 MET A C 1
ATOM 1506 O O . MET A 1 186 ? -6.833 0.907 15.265 1.00 90.19 186 MET A O 1
ATOM 1510 N N . LYS A 1 187 ? -7.299 -0.316 17.100 1.00 90.69 187 LYS A N 1
ATOM 1511 C CA . LYS A 1 187 ? -5.938 -0.307 17.638 1.00 90.69 187 LYS A CA 1
ATOM 1512 C C . LYS A 1 187 ? -4.968 -0.943 16.650 1.00 90.69 187 LYS A C 1
ATOM 1514 O O . LYS A 1 187 ? -4.003 -0.303 16.242 1.00 90.69 187 LYS A O 1
ATOM 1519 N N . TYR A 1 188 ? -5.259 -2.165 16.213 1.00 88.12 188 TYR A N 1
ATOM 1520 C CA . TYR A 1 188 ? -4.395 -2.863 15.264 1.00 88.12 188 TYR A CA 1
ATOM 1521 C C . TYR A 1 188 ? -4.311 -2.161 13.908 1.00 88.12 188 TYR A C 1
ATOM 1523 O O . TYR A 1 188 ? -3.222 -2.085 13.349 1.00 88.12 188 TYR A O 1
ATOM 1531 N N . SER A 1 189 ? -5.403 -1.576 13.402 1.00 92.00 189 SER A N 1
ATOM 1532 C CA . SER A 1 189 ? -5.330 -0.788 12.167 1.00 92.00 189 SER A CA 1
ATOM 1533 C C . SER A 1 189 ? -4.438 0.437 12.314 1.00 92.00 189 SER A C 1
ATOM 1535 O O . SER A 1 189 ? -3.672 0.721 11.404 1.00 92.00 189 SER A O 1
ATOM 1537 N N . ALA A 1 190 ? -4.498 1.141 13.449 1.00 93.00 190 ALA A N 1
ATOM 1538 C CA . ALA A 1 190 ? -3.651 2.307 13.683 1.00 93.00 190 ALA A CA 1
ATOM 1539 C C . ALA A 1 190 ? -2.165 1.922 13.764 1.00 93.00 190 ALA A C 1
ATOM 1541 O O . ALA A 1 190 ? -1.331 2.622 13.200 1.00 93.00 190 ALA A O 1
ATOM 1542 N N . ILE A 1 191 ? -1.846 0.790 14.406 1.00 88.62 191 ILE A N 1
ATOM 1543 C CA . ILE A 1 191 ? -0.479 0.247 14.456 1.00 88.62 191 ILE A CA 1
ATOM 1544 C C . ILE A 1 191 ? 0.009 -0.099 13.048 1.00 88.62 191 ILE A C 1
ATOM 1546 O O . ILE A 1 191 ? 1.068 0.370 12.647 1.00 88.62 191 ILE A O 1
ATOM 1550 N N . ILE A 1 192 ? -0.772 -0.876 12.288 1.00 88.25 192 ILE A N 1
ATOM 1551 C CA . ILE A 1 192 ? -0.413 -1.300 10.926 1.00 88.25 192 ILE A CA 1
ATOM 1552 C C . ILE A 1 192 ? -0.198 -0.087 10.018 1.00 88.25 192 ILE A C 1
ATOM 1554 O O . ILE A 1 192 ? 0.814 -0.016 9.328 1.00 88.25 192 ILE A O 1
ATOM 1558 N N . ILE A 1 193 ? -1.121 0.878 10.041 1.00 93.50 193 ILE A N 1
ATOM 1559 C CA . ILE A 1 193 ? -1.039 2.081 9.209 1.00 93.50 193 ILE A CA 1
ATOM 1560 C C . ILE A 1 193 ? 0.190 2.913 9.582 1.00 93.50 193 ILE A C 1
ATOM 1562 O O . ILE A 1 193 ? 0.948 3.296 8.698 1.00 93.50 193 ILE A O 1
ATOM 1566 N N . ALA A 1 194 ? 0.421 3.168 10.873 1.00 91.00 194 ALA A N 1
ATOM 1567 C CA . ALA A 1 194 ? 1.575 3.946 11.314 1.00 91.00 194 ALA A CA 1
ATOM 1568 C C . ALA A 1 194 ? 2.901 3.253 10.976 1.00 91.00 194 ALA A C 1
ATOM 1570 O O . ALA A 1 194 ? 3.795 3.899 10.435 1.00 91.00 194 ALA A O 1
ATOM 1571 N N . ALA A 1 195 ? 3.009 1.947 11.237 1.00 86.38 195 ALA A N 1
ATOM 1572 C CA . ALA A 1 195 ? 4.193 1.162 10.903 1.00 86.38 195 ALA A CA 1
ATOM 1573 C C . ALA A 1 195 ? 4.472 1.182 9.396 1.00 86.38 195 ALA A C 1
ATOM 1575 O O . ALA A 1 195 ? 5.595 1.463 8.986 1.00 86.38 195 ALA A O 1
ATOM 1576 N N . TRP A 1 196 ? 3.444 0.961 8.571 1.00 91.12 196 TRP A N 1
ATOM 1577 C CA . TRP A 1 196 ? 3.578 1.023 7.120 1.00 91.12 196 TRP A CA 1
ATOM 1578 C C . TRP A 1 196 ? 4.005 2.410 6.644 1.00 91.12 196 TRP A C 1
ATOM 1580 O O . TRP A 1 196 ? 4.943 2.510 5.863 1.00 91.12 196 TRP A O 1
ATOM 1590 N N . CYS A 1 197 ? 3.380 3.486 7.136 1.00 91.25 197 CYS A N 1
ATOM 1591 C CA . CYS A 1 197 ? 3.772 4.844 6.764 1.00 91.25 197 CYS A CA 1
ATOM 1592 C C . CYS A 1 197 ? 5.237 5.129 7.119 1.00 91.25 197 CYS A C 1
ATOM 1594 O O . CYS A 1 197 ? 5.938 5.715 6.302 1.00 91.25 197 CYS A O 1
ATOM 1596 N N . VAL A 1 198 ? 5.712 4.705 8.297 1.00 86.31 198 VAL A N 1
ATOM 1597 C CA . VAL A 1 198 ? 7.119 4.879 8.700 1.00 86.31 198 VAL A CA 1
ATOM 1598 C C . VAL A 1 198 ? 8.048 4.091 7.779 1.00 86.31 198 VAL A C 1
ATOM 1600 O O . VAL A 1 198 ? 8.930 4.690 7.169 1.00 86.31 198 VAL A O 1
ATOM 1603 N N . ILE A 1 199 ? 7.821 2.782 7.628 1.00 83.75 199 ILE A N 1
ATOM 1604 C CA . ILE A 1 199 ? 8.663 1.905 6.800 1.00 83.75 199 ILE A CA 1
ATOM 1605 C C . ILE A 1 199 ? 8.689 2.405 5.354 1.00 83.75 199 ILE A C 1
ATOM 1607 O O . ILE A 1 199 ? 9.761 2.564 4.777 1.00 83.75 199 ILE A O 1
ATOM 1611 N N . TYR A 1 200 ? 7.520 2.712 4.787 1.00 86.06 200 TYR A N 1
ATOM 1612 C CA . TYR A 1 200 ? 7.403 3.188 3.414 1.00 86.06 200 TYR A CA 1
ATOM 1613 C C . TYR A 1 200 ? 8.086 4.541 3.224 1.00 86.06 200 TYR A C 1
ATOM 1615 O O . TYR A 1 200 ? 8.811 4.718 2.252 1.00 86.06 200 TYR A O 1
ATOM 1623 N N . CYS A 1 201 ? 7.909 5.491 4.150 1.00 88.69 201 CYS A N 1
ATOM 1624 C CA . CYS A 1 201 ? 8.583 6.785 4.054 1.00 88.69 201 CYS A CA 1
ATOM 1625 C C . CYS A 1 201 ? 10.103 6.639 4.166 1.00 88.69 201 CYS A C 1
ATOM 1627 O O . CYS A 1 201 ? 10.814 7.274 3.397 1.00 88.69 201 CYS A O 1
ATOM 1629 N N . MET A 1 202 ? 10.608 5.795 5.068 1.00 83.94 202 MET A N 1
ATOM 1630 C CA . MET A 1 202 ? 12.048 5.552 5.185 1.00 83.94 202 MET A CA 1
ATOM 1631 C C . MET A 1 202 ? 12.606 4.897 3.921 1.00 83.94 202 MET A C 1
ATOM 1633 O O . MET A 1 202 ? 13.532 5.430 3.315 1.00 83.94 202 MET A O 1
ATOM 1637 N N . TYR A 1 203 ? 11.999 3.796 3.471 1.00 82.44 203 TYR A N 1
ATOM 1638 C CA . TYR A 1 203 ? 12.371 3.123 2.225 1.00 82.44 203 TYR A CA 1
ATOM 1639 C C . TYR A 1 203 ? 12.344 4.082 1.028 1.00 82.44 203 TYR A C 1
ATOM 1641 O O . TYR A 1 203 ? 13.265 4.109 0.210 1.00 82.44 203 TYR A O 1
ATOM 1649 N N . ARG A 1 204 ? 11.306 4.919 0.939 1.00 86.12 204 ARG A N 1
ATOM 1650 C CA . ARG A 1 204 ? 11.137 5.825 -0.190 1.00 86.12 204 ARG A CA 1
ATOM 1651 C C . ARG A 1 204 ? 12.130 6.979 -0.155 1.00 86.12 204 ARG A C 1
ATOM 1653 O O . ARG A 1 204 ? 12.904 7.140 -1.088 1.00 86.12 204 ARG A O 1
ATOM 1660 N N . TRP A 1 205 ? 12.124 7.769 0.912 1.00 85.81 205 TRP A N 1
ATOM 1661 C CA . TRP A 1 205 ? 12.856 9.034 0.972 1.00 85.81 205 TRP A CA 1
ATOM 1662 C C . TRP A 1 205 ? 14.351 8.873 1.234 1.00 85.81 205 TRP A C 1
ATOM 1664 O O . TRP A 1 205 ? 15.121 9.723 0.801 1.00 85.81 205 TRP A O 1
ATOM 1674 N N . ILE A 1 206 ? 14.761 7.801 1.916 1.00 83.38 206 ILE A N 1
ATOM 1675 C CA . ILE A 1 206 ? 16.168 7.577 2.270 1.00 83.38 206 ILE A CA 1
ATOM 1676 C C . ILE A 1 206 ? 16.830 6.639 1.259 1.00 83.38 206 ILE A C 1
ATOM 1678 O O . ILE A 1 206 ? 17.911 6.939 0.768 1.00 83.38 206 ILE A O 1
ATOM 1682 N N . PHE A 1 207 ? 16.180 5.519 0.925 1.00 78.00 207 PHE A N 1
ATOM 1683 C CA . PHE A 1 207 ? 16.856 4.420 0.225 1.00 78.00 207 PHE A CA 1
ATOM 1684 C C . PHE A 1 207 ? 16.607 4.343 -1.277 1.00 78.00 207 PHE A C 1
ATOM 1686 O O . PHE A 1 207 ? 17.424 3.760 -1.976 1.00 78.00 207 PHE A O 1
ATOM 1693 N N . THR A 1 208 ? 15.504 4.882 -1.800 1.00 82.94 208 THR A N 1
ATOM 1694 C CA . THR A 1 208 ? 15.175 4.702 -3.228 1.00 82.94 208 THR A CA 1
ATOM 1695 C C . THR A 1 208 ? 15.123 6.005 -4.000 1.00 82.94 208 THR A C 1
ATOM 1697 O O . THR A 1 208 ? 15.783 6.129 -5.029 1.00 82.94 208 THR A O 1
ATOM 1700 N N . LEU A 1 209 ? 14.380 7.001 -3.518 1.00 87.38 209 LEU A N 1
ATOM 1701 C CA . LEU A 1 209 ? 14.100 8.208 -4.287 1.00 87.38 209 LEU A CA 1
ATOM 1702 C C . LEU A 1 209 ? 15.362 9.009 -4.665 1.00 87.38 209 LEU A C 1
ATOM 1704 O O . LEU A 1 209 ? 15.441 9.413 -5.826 1.00 87.38 209 LEU A O 1
ATOM 1708 N N . PRO A 1 210 ? 16.370 9.197 -3.784 1.00 88.69 210 PRO A N 1
ATOM 1709 C CA . PRO A 1 210 ? 17.606 9.888 -4.160 1.00 88.69 210 PRO A CA 1
ATOM 1710 C C . PRO A 1 210 ? 18.341 9.204 -5.322 1.00 88.69 210 PRO A C 1
ATOM 1712 O O . PRO A 1 210 ? 18.674 9.851 -6.313 1.00 88.69 210 PRO A O 1
ATOM 1715 N N . PHE A 1 211 ? 18.519 7.882 -5.252 1.00 86.62 211 PHE A N 1
ATOM 1716 C CA . PHE A 1 211 ? 19.186 7.107 -6.303 1.00 86.62 211 PHE A CA 1
ATOM 1717 C C . PHE A 1 211 ? 18.384 7.086 -7.607 1.00 86.62 211 PHE A C 1
ATOM 1719 O O . PHE A 1 211 ? 18.959 7.143 -8.694 1.00 86.62 211 PHE A O 1
ATOM 1726 N N . MET A 1 212 ? 17.051 7.061 -7.518 1.00 87.62 212 MET A N 1
ATOM 1727 C CA . MET A 1 212 ? 16.184 7.167 -8.691 1.00 87.62 212 MET A CA 1
ATOM 1728 C C . MET A 1 212 ? 16.302 8.528 -9.378 1.00 87.62 212 MET A C 1
ATOM 1730 O O . MET A 1 212 ? 16.320 8.563 -10.605 1.00 87.62 212 MET A O 1
ATOM 1734 N N . TRP A 1 213 ? 16.414 9.629 -8.625 1.00 90.31 213 TRP A N 1
ATOM 1735 C CA . TRP A 1 213 ? 16.665 10.956 -9.198 1.00 90.31 213 TRP A CA 1
ATOM 1736 C C . TRP A 1 213 ? 18.024 11.028 -9.892 1.00 90.31 213 TRP A C 1
ATOM 1738 O O . TRP A 1 213 ? 18.084 11.492 -11.026 1.00 90.31 213 TRP A O 1
ATOM 1748 N N . ILE A 1 214 ? 19.084 10.498 -9.274 1.00 89.88 214 ILE A N 1
ATOM 1749 C CA . ILE A 1 214 ? 20.41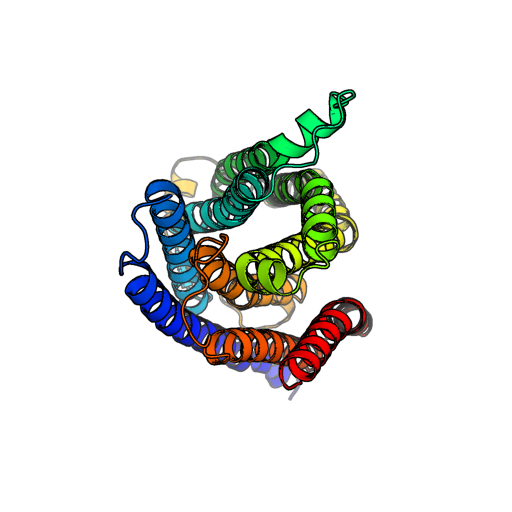6 10.427 -9.898 1.00 89.88 214 ILE A CA 1
ATOM 1750 C C . ILE A 1 214 ? 20.351 9.635 -11.212 1.00 89.88 214 ILE A C 1
ATOM 1752 O O . ILE A 1 214 ? 20.781 10.118 -12.256 1.00 89.88 214 ILE A O 1
ATOM 1756 N N . SER A 1 215 ? 19.740 8.445 -11.196 1.00 87.06 215 SER A N 1
ATOM 1757 C CA . SER A 1 215 ? 19.577 7.635 -12.410 1.00 87.06 215 SER A CA 1
ATOM 1758 C C . SER A 1 215 ? 18.732 8.344 -13.474 1.00 87.06 215 SER A C 1
ATOM 1760 O O . SER A 1 215 ? 19.033 8.248 -14.662 1.00 87.06 215 SER A O 1
ATOM 1762 N N . ALA A 1 216 ? 17.690 9.072 -13.067 1.00 89.00 216 ALA A N 1
ATOM 1763 C CA . ALA A 1 216 ? 16.839 9.831 -13.972 1.00 89.00 216 ALA A CA 1
ATOM 1764 C C . ALA A 1 216 ? 17.597 10.985 -14.647 1.00 89.00 216 ALA A C 1
ATOM 1766 O O . ALA A 1 216 ? 17.449 11.164 -15.854 1.00 89.00 216 ALA A O 1
ATOM 1767 N N . PHE A 1 217 ? 18.441 11.715 -13.910 1.00 91.12 217 PHE A N 1
ATOM 1768 C CA . PHE A 1 217 ? 19.297 12.755 -14.487 1.00 91.12 217 PHE A CA 1
ATOM 1769 C C . PHE A 1 217 ? 20.302 12.171 -15.480 1.00 91.12 217 PHE A C 1
ATOM 1771 O O . PHE A 1 217 ? 20.362 12.646 -16.609 1.00 91.12 217 PHE A O 1
ATOM 1778 N N . ASN A 1 218 ? 20.962 11.060 -15.143 1.00 89.50 218 ASN A N 1
ATOM 1779 C CA . ASN A 1 218 ? 21.876 10.387 -16.074 1.00 89.50 218 ASN A CA 1
ATOM 1780 C C . ASN A 1 218 ? 21.166 9.949 -17.371 1.00 89.50 218 ASN A C 1
ATOM 1782 O O . ASN A 1 218 ? 21.727 10.037 -18.462 1.00 89.50 218 ASN A O 1
ATOM 1786 N N . ARG A 1 219 ? 19.911 9.489 -17.285 1.00 86.94 219 ARG A N 1
ATOM 1787 C CA . ARG A 1 219 ? 19.099 9.135 -18.467 1.00 86.94 219 ARG A CA 1
ATOM 1788 C C . ARG A 1 219 ? 18.710 10.353 -19.302 1.00 86.94 219 ARG A C 1
ATOM 1790 O O . ARG A 1 219 ? 18.673 10.258 -20.524 1.00 86.94 219 ARG A O 1
ATOM 1797 N N . LEU A 1 220 ? 18.423 11.487 -18.661 1.00 88.38 220 LEU A N 1
ATOM 1798 C CA . LEU A 1 220 ? 18.170 12.743 -19.368 1.00 88.38 220 LEU A CA 1
ATOM 1799 C C . LEU A 1 220 ? 19.421 13.251 -20.090 1.00 88.38 220 LEU A C 1
ATOM 1801 O O . LEU A 1 220 ? 19.313 13.694 -21.227 1.00 88.38 220 LEU A O 1
ATOM 1805 N N . GLU A 1 221 ? 20.588 13.157 -19.454 1.00 90.75 221 GLU A N 1
ATOM 1806 C CA . GLU A 1 221 ? 21.867 13.569 -20.045 1.00 90.75 221 GLU A CA 1
ATOM 1807 C C . GLU A 1 221 ? 22.265 12.684 -21.229 1.00 90.75 221 GLU A C 1
ATOM 1809 O O . GLU A 1 221 ? 22.724 13.179 -22.255 1.00 90.75 221 GLU A O 1
ATOM 1814 N N . THR A 1 222 ? 22.058 11.372 -21.108 1.00 89.50 222 THR A N 1
ATOM 1815 C CA . THR A 1 222 ? 22.400 10.405 -22.165 1.00 89.50 222 THR A CA 1
ATOM 1816 C C . THR A 1 222 ? 21.354 10.315 -23.276 1.00 89.50 222 THR A C 1
ATOM 1818 O O . THR A 1 222 ? 21.653 9.794 -24.348 1.00 89.50 222 THR A O 1
ATOM 1821 N N . GLY A 1 223 ? 20.124 10.780 -23.037 1.00 82.81 223 GLY A N 1
ATOM 1822 C CA . GLY A 1 223 ? 19.003 10.647 -23.972 1.00 82.81 223 GLY A CA 1
ATOM 1823 C C . GLY A 1 223 ? 18.512 9.205 -24.169 1.00 82.81 223 GLY A C 1
ATOM 1824 O O . GLY A 1 223 ? 17.746 8.945 -25.098 1.00 82.81 223 GLY A O 1
ATOM 1825 N N . LEU A 1 224 ? 18.949 8.267 -23.318 1.00 79.44 224 LEU A N 1
ATOM 1826 C CA . LEU A 1 224 ? 18.630 6.842 -23.409 1.00 79.44 224 LEU A CA 1
ATOM 1827 C C . LEU A 1 224 ? 17.788 6.361 -22.206 1.00 79.44 224 LEU A C 1
ATOM 1829 O O . LEU A 1 224 ? 18.081 6.712 -21.059 1.00 79.44 224 LEU A O 1
ATOM 1833 N N . PRO A 1 225 ? 16.780 5.489 -22.417 1.00 77.44 225 PRO A N 1
ATOM 1834 C CA . PRO A 1 225 ? 16.251 5.065 -23.715 1.00 77.44 225 PRO A CA 1
ATOM 1835 C C . PRO A 1 225 ? 15.536 6.216 -24.439 1.00 77.44 225 PRO A C 1
ATOM 1837 O O . PRO A 1 225 ? 15.000 7.121 -23.797 1.00 77.44 225 PRO A O 1
ATOM 1840 N N . LEU A 1 226 ? 15.526 6.161 -25.774 1.00 82.06 226 LEU A N 1
ATOM 1841 C CA . LEU A 1 226 ? 14.801 7.122 -26.603 1.00 82.06 226 LEU A CA 1
ATOM 1842 C C . LEU A 1 226 ? 13.311 7.095 -26.252 1.00 82.06 226 LEU A C 1
ATOM 1844 O O . LEU A 1 226 ? 12.731 6.029 -26.043 1.00 82.06 226 LEU A O 1
ATOM 1848 N N . LEU A 1 227 ? 12.694 8.275 -26.201 1.00 83.00 227 LEU A N 1
ATOM 1849 C CA . LEU A 1 227 ? 11.255 8.389 -26.002 1.00 83.00 227 LEU A CA 1
ATOM 1850 C C . LEU A 1 227 ? 10.534 7.782 -27.209 1.00 83.00 227 LEU A C 1
ATOM 1852 O O . LEU A 1 227 ? 10.629 8.292 -28.326 1.00 83.00 227 LEU A O 1
ATOM 1856 N N . GLU A 1 228 ? 9.782 6.718 -26.969 1.00 84.38 228 GLU A N 1
ATOM 1857 C CA . GLU A 1 228 ? 8.977 6.070 -27.993 1.00 84.38 228 GLU A CA 1
ATOM 1858 C C . GLU A 1 228 ? 7.636 6.808 -28.117 1.00 84.38 228 GLU A C 1
ATOM 1860 O O . GLU A 1 228 ? 6.937 7.045 -27.128 1.00 84.38 228 GLU A O 1
ATOM 1865 N N . THR A 1 229 ? 7.257 7.194 -29.338 1.00 82.56 229 THR A N 1
ATOM 1866 C CA . THR A 1 229 ? 5.980 7.872 -29.613 1.00 82.56 229 THR A CA 1
ATOM 1867 C C . THR A 1 229 ? 5.287 7.283 -30.842 1.00 82.56 229 THR A C 1
ATOM 1869 O O . THR A 1 229 ? 5.915 6.636 -31.677 1.00 82.56 229 THR A O 1
ATOM 1872 N N . GLY A 1 230 ? 3.974 7.501 -30.954 1.00 84.81 230 GLY A N 1
ATOM 1873 C CA . GLY A 1 230 ? 3.163 7.050 -32.089 1.00 84.81 230 GLY A CA 1
ATOM 1874 C C . GLY A 1 230 ? 2.297 5.820 -31.801 1.00 84.81 230 GLY A C 1
ATOM 1875 O O . GLY A 1 230 ? 2.343 5.226 -30.725 1.00 84.81 230 GLY A O 1
ATOM 1876 N N . LEU A 1 231 ? 1.466 5.452 -32.783 1.00 83.25 231 LEU A N 1
ATOM 1877 C CA . LEU A 1 231 ? 0.479 4.371 -32.654 1.00 83.25 231 LEU A CA 1
ATOM 1878 C C . LEU A 1 231 ? 1.137 2.995 -32.475 1.00 83.25 231 LEU A C 1
ATOM 1880 O O . LEU A 1 231 ? 0.602 2.154 -31.759 1.00 83.25 231 LEU A O 1
ATOM 1884 N N . GLN A 1 232 ? 2.313 2.787 -33.075 1.00 82.94 232 GLN A N 1
ATOM 1885 C CA . GLN A 1 232 ? 3.037 1.519 -32.986 1.00 82.94 232 GLN A CA 1
ATOM 1886 C C . GLN A 1 232 ? 3.412 1.175 -31.543 1.00 82.94 232 GLN A C 1
ATOM 1888 O O . GLN A 1 232 ? 3.213 0.051 -31.116 1.00 82.94 232 GLN A O 1
ATOM 1893 N N . VAL A 1 233 ? 3.826 2.163 -30.752 1.00 78.94 233 VAL A N 1
ATOM 1894 C CA . VAL A 1 233 ? 4.178 1.983 -29.335 1.00 78.94 233 VAL A CA 1
ATOM 1895 C C . VAL A 1 233 ? 2.968 1.545 -28.511 1.00 78.94 233 VAL A C 1
ATOM 1897 O O . VAL A 1 233 ? 3.079 0.735 -27.594 1.00 78.94 233 VAL A O 1
ATOM 1900 N N . ILE A 1 234 ? 1.783 2.053 -28.862 1.00 77.88 234 ILE A N 1
ATOM 1901 C CA . ILE A 1 234 ? 0.526 1.619 -28.251 1.00 77.88 234 ILE A CA 1
ATOM 1902 C C . ILE A 1 234 ? 0.253 0.163 -28.633 1.00 77.88 234 ILE A C 1
ATOM 1904 O O . ILE A 1 234 ? -0.047 -0.631 -27.751 1.00 77.88 234 ILE A O 1
ATOM 1908 N N . ILE A 1 235 ? 0.402 -0.208 -29.908 1.00 78.06 235 ILE A N 1
ATOM 1909 C CA . ILE A 1 235 ? 0.210 -1.587 -30.392 1.00 78.06 235 ILE A CA 1
ATOM 1910 C C . ILE A 1 235 ? 1.209 -2.551 -29.734 1.00 78.06 235 ILE A C 1
ATOM 1912 O O . ILE A 1 235 ? 0.809 -3.610 -29.253 1.00 78.06 235 ILE A O 1
ATOM 1916 N N . ASP A 1 236 ? 2.478 -2.165 -29.625 1.00 73.75 236 ASP A N 1
ATOM 1917 C CA . ASP A 1 236 ? 3.534 -2.952 -28.983 1.00 73.75 236 ASP A CA 1
ATOM 1918 C C . ASP A 1 236 ? 3.284 -3.100 -27.479 1.00 73.75 236 ASP A C 1
ATOM 1920 O O . ASP A 1 236 ? 3.546 -4.153 -26.893 1.00 73.75 236 ASP A O 1
ATOM 1924 N N . ALA A 1 237 ? 2.715 -2.070 -26.847 1.00 70.62 237 ALA A N 1
ATOM 1925 C CA . ALA A 1 237 ? 2.193 -2.160 -25.492 1.00 70.62 237 ALA A CA 1
ATOM 1926 C C . ALA A 1 237 ? 0.949 -3.075 -25.408 1.00 70.62 237 ALA A C 1
ATOM 1928 O O . ALA A 1 237 ? 0.661 -3.659 -24.369 1.00 70.62 237 ALA A O 1
ATOM 1929 N N . LEU A 1 238 ? 0.187 -3.301 -26.473 1.00 71.88 238 LEU A N 1
ATOM 1930 C CA . LEU A 1 238 ? -0.880 -4.303 -26.393 1.00 71.88 238 LEU A CA 1
ATOM 1931 C C . LEU A 1 238 ? -0.340 -5.747 -26.421 1.00 71.88 238 LEU A C 1
ATOM 1933 O O . LEU A 1 238 ? -1.037 -6.662 -25.976 1.00 71.88 238 LEU A O 1
ATOM 1937 N N . GLY A 1 239 ? 0.907 -5.939 -26.868 1.00 64.00 239 GLY A N 1
ATOM 1938 C CA . GLY A 1 239 ? 1.595 -7.226 -26.939 1.00 64.00 239 GLY A CA 1
ATOM 1939 C C . GLY A 1 239 ? 2.079 -7.795 -25.595 1.00 64.00 239 GLY A C 1
ATOM 1940 O O . GLY A 1 239 ? 2.146 -7.119 -24.562 1.00 64.00 239 GLY A O 1
ATOM 1941 N N . ILE A 1 240 ? 2.439 -9.084 -25.614 1.00 61.69 240 ILE A N 1
ATOM 1942 C CA . ILE A 1 240 ? 3.063 -9.782 -24.482 1.00 61.69 240 ILE A CA 1
ATOM 1943 C C . ILE A 1 240 ? 4.557 -9.450 -24.457 1.00 61.69 240 ILE A C 1
ATOM 1945 O O . ILE A 1 240 ? 5.282 -9.857 -25.359 1.00 61.69 240 ILE A O 1
ATOM 1949 N N . ARG A 1 241 ? 5.037 -8.753 -23.417 1.00 58.78 241 ARG A N 1
ATOM 1950 C CA . ARG A 1 241 ? 6.478 -8.626 -23.150 1.00 58.78 241 ARG A CA 1
ATOM 1951 C C . ARG A 1 241 ? 6.848 -9.576 -22.012 1.00 58.78 241 ARG A C 1
ATOM 1953 O O . ARG A 1 241 ? 6.520 -9.339 -20.852 1.00 58.78 241 ARG A O 1
ATOM 1960 N N . THR A 1 242 ? 7.524 -10.670 -22.336 1.00 56.88 242 THR A N 1
ATOM 1961 C CA . THR A 1 242 ? 8.148 -11.549 -21.338 1.00 56.88 242 THR A CA 1
ATOM 1962 C C . THR A 1 242 ? 9.505 -10.976 -20.947 1.00 56.88 242 THR A C 1
ATOM 1964 O O . THR A 1 242 ? 10.276 -10.596 -21.830 1.00 56.88 242 THR A O 1
ATOM 1967 N N . ARG A 1 243 ? 9.835 -10.924 -19.649 1.00 59.66 243 ARG A N 1
ATOM 1968 C CA . ARG A 1 243 ? 11.244 -10.767 -19.254 1.00 59.66 243 ARG A CA 1
ATOM 1969 C C . ARG A 1 243 ? 11.946 -12.091 -19.578 1.00 59.66 243 ARG A C 1
ATOM 1971 O O . ARG A 1 243 ? 11.504 -13.111 -19.056 1.00 59.66 243 ARG A O 1
ATOM 1978 N N . PRO A 1 244 ? 12.971 -12.106 -20.445 1.00 56.12 244 PRO A N 1
ATOM 1979 C CA . PRO A 1 244 ? 13.503 -13.359 -20.974 1.00 56.12 244 PRO A CA 1
ATOM 1980 C C . PRO A 1 244 ? 14.433 -14.102 -20.003 1.00 56.12 244 PRO A C 1
ATOM 1982 O O . PRO A 1 244 ? 14.671 -15.287 -20.205 1.00 56.12 244 PRO A O 1
ATOM 1985 N N . SER A 1 245 ? 14.942 -13.442 -18.957 1.00 74.25 245 SER A N 1
ATOM 1986 C CA . SER A 1 245 ? 16.024 -13.973 -18.119 1.00 74.25 245 SER A CA 1
ATOM 1987 C C . SER A 1 245 ? 15.611 -14.257 -16.672 1.00 74.25 245 SER A C 1
ATOM 1989 O O . SER A 1 245 ? 14.838 -13.509 -16.067 1.00 74.25 245 SER A O 1
ATOM 1991 N N . LEU A 1 246 ? 16.162 -15.342 -16.120 1.00 75.75 246 LEU A N 1
ATOM 1992 C CA . LEU A 1 246 ? 16.074 -15.745 -14.711 1.00 75.75 246 LEU A CA 1
ATOM 1993 C C . LEU A 1 246 ? 17.268 -15.237 -13.878 1.00 75.75 246 LEU A C 1
ATOM 1995 O O . LEU A 1 246 ? 17.311 -15.487 -12.673 1.00 75.75 246 LEU A O 1
ATOM 1999 N N . GLU A 1 247 ? 18.249 -14.583 -14.503 1.00 81.44 247 GLU A N 1
ATOM 2000 C CA . GLU A 1 247 ? 19.499 -14.166 -13.860 1.00 81.44 247 GLU A CA 1
ATOM 2001 C C . GLU A 1 247 ? 19.260 -13.028 -12.869 1.00 81.44 247 GLU A C 1
ATOM 2003 O O . GLU A 1 247 ? 18.599 -12.046 -13.194 1.00 81.44 247 GLU A O 1
ATOM 2008 N N . TYR A 1 248 ? 19.802 -13.133 -11.653 1.00 77.12 248 TYR A N 1
ATOM 2009 C CA . TYR A 1 248 ? 19.593 -12.138 -10.590 1.00 77.12 248 TYR A CA 1
ATOM 2010 C C . TYR A 1 248 ? 19.919 -10.701 -11.023 1.00 77.12 248 TYR A C 1
ATOM 2012 O O . TYR A 1 248 ? 19.178 -9.776 -10.687 1.00 77.12 248 TYR A O 1
ATOM 2020 N N . SER A 1 249 ? 20.988 -10.529 -11.802 1.00 79.12 249 SER A N 1
ATOM 2021 C CA . SER A 1 249 ? 21.465 -9.259 -12.366 1.00 79.12 249 SER A CA 1
ATOM 2022 C C . SER A 1 249 ? 20.383 -8.480 -13.127 1.00 79.12 249 SER A C 1
ATOM 2024 O O . SER A 1 249 ? 20.335 -7.254 -13.035 1.00 79.12 249 SER A O 1
ATOM 2026 N N . ASP A 1 250 ? 19.467 -9.173 -13.809 1.00 74.62 250 ASP A N 1
ATOM 2027 C CA . ASP A 1 250 ? 18.405 -8.556 -14.616 1.00 74.62 250 ASP A CA 1
ATOM 2028 C C . ASP A 1 250 ? 17.197 -8.080 -13.792 1.00 74.62 250 ASP A C 1
ATOM 2030 O O . ASP A 1 250 ? 16.359 -7.286 -14.249 1.00 74.62 250 ASP A O 1
ATOM 2034 N N . TRP A 1 251 ? 17.073 -8.576 -12.562 1.00 77.19 251 TRP A N 1
ATOM 2035 C CA . TRP A 1 251 ? 15.987 -8.221 -11.649 1.00 77.19 251 TRP A CA 1
ATOM 2036 C C . TRP A 1 251 ? 16.481 -7.237 -10.595 1.00 77.19 251 TRP A C 1
ATOM 2038 O O . TRP A 1 251 ? 15.869 -6.183 -10.401 1.00 77.19 251 TRP A O 1
ATOM 2048 N N . GLY A 1 252 ? 17.605 -7.562 -9.964 1.00 76.31 252 GLY A N 1
ATOM 2049 C CA . GLY A 1 252 ? 18.221 -6.799 -8.895 1.00 76.31 252 GLY A CA 1
ATOM 2050 C C . GLY A 1 252 ? 17.442 -6.854 -7.580 1.00 76.31 252 GLY A C 1
ATOM 2051 O O . GLY A 1 252 ? 16.240 -7.131 -7.506 1.00 76.31 252 GLY A O 1
ATOM 2052 N N . PHE A 1 253 ? 18.137 -6.507 -6.507 1.00 75.12 253 PHE A N 1
ATOM 2053 C CA . PHE A 1 253 ? 17.613 -6.540 -5.147 1.00 75.12 253 PHE A CA 1
ATOM 2054 C C . PHE A 1 253 ? 16.374 -5.661 -4.926 1.00 75.12 253 PHE A C 1
ATOM 2056 O O . PHE A 1 253 ? 15.390 -6.071 -4.301 1.00 75.12 253 PHE A O 1
ATOM 2063 N N . SER A 1 254 ? 16.377 -4.456 -5.505 1.00 73.25 254 SER A N 1
ATOM 2064 C CA . SER A 1 254 ? 15.253 -3.513 -5.408 1.00 73.25 254 SER A CA 1
ATOM 2065 C C . SER A 1 254 ? 13.955 -4.100 -5.964 1.00 73.25 254 SER A C 1
ATOM 2067 O O . SER A 1 254 ? 12.885 -3.885 -5.387 1.00 73.25 254 SER A O 1
ATOM 2069 N N . PHE A 1 255 ? 14.036 -4.876 -7.053 1.00 79.44 255 PHE A N 1
ATOM 2070 C CA . PHE A 1 255 ? 12.875 -5.565 -7.607 1.00 79.44 255 PHE A CA 1
ATOM 2071 C C . PHE A 1 255 ? 12.314 -6.572 -6.605 1.00 79.44 255 PHE A C 1
ATOM 2073 O O . PHE A 1 255 ? 11.097 -6.600 -6.393 1.00 79.44 255 PHE A O 1
ATOM 2080 N N . LEU A 1 256 ? 13.184 -7.372 -5.984 1.00 79.00 256 LEU A N 1
ATOM 2081 C CA . LEU A 1 256 ? 12.772 -8.439 -5.080 1.00 79.00 256 LEU A CA 1
ATOM 2082 C C . LEU A 1 256 ? 12.172 -7.907 -3.795 1.00 79.00 256 LEU A C 1
ATOM 2084 O O . LEU A 1 256 ? 11.113 -8.395 -3.404 1.00 79.00 256 LEU A O 1
ATOM 2088 N N . ILE A 1 257 ? 12.766 -6.883 -3.175 1.00 78.44 257 ILE A N 1
ATOM 2089 C CA . ILE A 1 257 ? 12.151 -6.222 -2.016 1.00 78.44 257 ILE A CA 1
ATOM 2090 C C . ILE A 1 257 ? 10.761 -5.710 -2.384 1.00 78.44 257 ILE A C 1
ATOM 2092 O O . ILE A 1 257 ? 9.789 -6.008 -1.685 1.00 78.44 257 ILE A O 1
ATOM 2096 N N . TRP A 1 258 ? 10.659 -4.955 -3.482 1.00 79.56 258 TRP A N 1
ATOM 2097 C CA . TRP A 1 258 ? 9.412 -4.307 -3.870 1.00 79.56 258 TRP A CA 1
ATOM 2098 C C . TRP A 1 258 ? 8.303 -5.321 -4.139 1.00 79.56 258 TRP A C 1
ATOM 2100 O O . TRP A 1 258 ? 7.219 -5.232 -3.563 1.00 79.56 258 TRP A O 1
ATOM 2110 N N . HIS A 1 259 ? 8.583 -6.324 -4.972 1.00 82.50 259 HIS A N 1
ATOM 2111 C CA . HIS A 1 259 ? 7.594 -7.330 -5.347 1.00 82.50 259 HIS A CA 1
ATOM 2112 C C . HIS A 1 259 ? 7.280 -8.274 -4.191 1.00 82.50 259 HIS A C 1
ATOM 2114 O O . HIS A 1 259 ? 6.118 -8.626 -4.012 1.00 82.50 259 HIS A O 1
ATOM 2120 N N . SER A 1 260 ? 8.256 -8.610 -3.342 1.00 83.06 260 SER A N 1
ATOM 2121 C CA . SER A 1 260 ? 7.982 -9.390 -2.130 1.00 83.06 260 SER A CA 1
ATOM 2122 C C . SER A 1 260 ? 7.056 -8.627 -1.191 1.00 83.06 260 SER A C 1
ATOM 2124 O O . SER A 1 260 ? 6.048 -9.178 -0.749 1.00 83.06 260 SER A O 1
ATOM 2126 N N . ALA A 1 261 ? 7.336 -7.349 -0.915 1.00 84.12 261 ALA A N 1
ATOM 2127 C CA . ALA A 1 261 ? 6.485 -6.521 -0.064 1.00 84.12 261 ALA A CA 1
ATOM 2128 C C . ALA A 1 261 ? 5.080 -6.341 -0.663 1.00 84.12 261 ALA A C 1
ATOM 2130 O O . ALA A 1 261 ? 4.086 -6.481 0.052 1.00 84.12 261 ALA A O 1
ATOM 2131 N N . TYR A 1 262 ? 4.991 -6.099 -1.973 1.00 85.25 262 TYR A N 1
ATOM 2132 C CA . TYR A 1 262 ? 3.725 -5.942 -2.686 1.00 85.25 262 TYR A CA 1
ATOM 2133 C C . TYR A 1 262 ? 2.886 -7.227 -2.642 1.00 85.25 262 TYR A C 1
ATOM 2135 O O . TYR A 1 262 ? 1.723 -7.196 -2.241 1.00 85.25 262 TYR A O 1
ATOM 2143 N N . PHE A 1 263 ? 3.477 -8.367 -3.003 1.00 82.19 263 PHE A N 1
ATOM 2144 C CA . PHE A 1 263 ? 2.773 -9.645 -3.113 1.00 82.19 263 PHE A CA 1
ATOM 2145 C C . PHE A 1 263 ? 2.484 -10.311 -1.768 1.00 82.19 263 PHE A C 1
ATOM 2147 O O . PHE A 1 263 ? 1.629 -11.193 -1.707 1.00 82.19 263 PHE A O 1
ATOM 2154 N N . SER A 1 264 ? 3.144 -9.889 -0.688 1.00 83.25 264 SER A N 1
ATOM 2155 C CA . SER A 1 264 ? 2.916 -10.425 0.656 1.00 83.25 264 SER A CA 1
ATOM 2156 C C . SER A 1 264 ? 2.305 -9.380 1.593 1.00 83.25 264 SER A C 1
ATOM 2158 O O . SER A 1 264 ? 1.100 -9.400 1.854 1.00 83.25 264 SER A O 1
ATOM 2160 N N . ILE A 1 265 ? 3.113 -8.451 2.098 1.00 85.81 265 ILE A N 1
ATOM 2161 C CA . ILE A 1 265 ? 2.747 -7.500 3.150 1.00 85.81 265 ILE A CA 1
ATOM 2162 C C . ILE A 1 265 ? 1.553 -6.641 2.718 1.00 85.81 265 ILE A C 1
ATOM 2164 O O . ILE A 1 265 ? 0.567 -6.575 3.455 1.00 85.81 265 ILE A O 1
ATOM 2168 N N . CYS A 1 266 ? 1.579 -6.043 1.521 1.00 91.62 266 CYS A N 1
ATOM 2169 C CA . CYS A 1 266 ? 0.471 -5.208 1.042 1.00 91.62 266 CYS A CA 1
ATOM 2170 C C . CYS A 1 266 ? -0.830 -6.008 0.896 1.00 91.62 266 CYS A C 1
ATOM 2172 O O . CYS A 1 266 ? -1.903 -5.525 1.270 1.00 91.62 266 CYS A O 1
ATOM 2174 N N . THR A 1 267 ? -0.748 -7.252 0.420 1.00 89.62 267 THR A N 1
ATOM 2175 C CA . THR A 1 267 ? -1.903 -8.155 0.316 1.00 89.62 267 THR A CA 1
ATOM 2176 C C . THR A 1 267 ? -2.531 -8.407 1.679 1.00 89.62 267 THR A C 1
ATOM 2178 O O . THR A 1 267 ? -3.746 -8.272 1.844 1.00 89.62 267 THR A O 1
ATOM 2181 N N . TRP A 1 268 ? -1.718 -8.684 2.695 1.00 87.81 268 TRP A N 1
ATOM 2182 C CA . TRP A 1 268 ? -2.215 -8.945 4.043 1.00 87.81 268 TRP A CA 1
ATOM 2183 C C . TRP A 1 268 ? -2.734 -7.705 4.758 1.00 87.81 268 TRP A C 1
ATOM 2185 O O . TRP A 1 268 ? -3.759 -7.786 5.440 1.00 87.81 268 TRP A O 1
ATOM 2195 N N . ILE A 1 269 ? -2.094 -6.552 4.559 1.00 91.75 269 ILE A N 1
ATOM 2196 C CA . ILE A 1 269 ? -2.630 -5.264 5.009 1.00 91.75 269 ILE A CA 1
ATOM 2197 C C . ILE A 1 269 ? -3.999 -5.028 4.367 1.00 91.75 269 ILE A C 1
ATOM 2199 O O . ILE A 1 269 ? -4.947 -4.671 5.068 1.00 91.75 269 ILE A O 1
ATOM 2203 N N . SER A 1 270 ? -4.143 -5.309 3.071 1.00 94.81 270 SER A N 1
ATOM 2204 C CA . SER A 1 270 ? -5.410 -5.135 2.357 1.00 94.81 270 SER A CA 1
ATOM 2205 C C . SER A 1 270 ? -6.512 -6.044 2.898 1.00 94.81 270 SER A C 1
ATOM 2207 O O . SER A 1 270 ? -7.606 -5.572 3.218 1.00 94.81 270 SER A O 1
ATOM 2209 N N . ILE A 1 271 ? -6.209 -7.329 3.110 1.00 90.88 271 ILE A N 1
ATOM 2210 C CA . ILE A 1 271 ? -7.127 -8.312 3.717 1.00 90.88 271 ILE A CA 1
ATOM 2211 C C . ILE A 1 271 ? -7.460 -7.953 5.175 1.00 90.88 271 ILE A C 1
ATOM 2213 O O . ILE A 1 271 ? -8.544 -8.252 5.690 1.00 90.88 271 ILE A O 1
ATOM 2217 N N . PHE A 1 272 ? -6.540 -7.315 5.893 1.00 90.50 272 PHE A N 1
ATOM 2218 C CA . PHE A 1 272 ? -6.823 -6.829 7.233 1.00 90.50 272 PHE A CA 1
ATOM 2219 C C . PHE A 1 272 ? -7.763 -5.616 7.190 1.00 90.50 272 PHE A C 1
ATOM 2221 O O . PHE A 1 272 ? -8.803 -5.623 7.856 1.00 90.50 272 PHE A O 1
ATOM 2228 N N . LEU A 1 273 ? -7.436 -4.597 6.391 1.00 93.25 273 LEU A N 1
ATOM 2229 C CA . LEU A 1 273 ? -8.193 -3.349 6.308 1.00 93.25 273 LEU A CA 1
ATOM 2230 C C . LEU A 1 273 ? -9.578 -3.549 5.682 1.00 93.25 273 LEU A C 1
ATOM 2232 O O . LEU A 1 273 ? -10.523 -2.889 6.111 1.00 93.25 273 LEU A O 1
ATOM 2236 N N . MET A 1 274 ? -9.769 -4.523 4.784 1.00 93.62 274 MET A N 1
ATOM 2237 C CA . MET A 1 274 ? -11.095 -4.830 4.224 1.00 93.62 274 MET A CA 1
ATOM 2238 C C . MET A 1 274 ? -12.128 -5.255 5.283 1.00 93.62 274 MET A C 1
ATOM 2240 O O . MET A 1 274 ? -13.333 -5.201 5.034 1.00 93.62 274 MET A O 1
ATOM 2244 N N . LYS A 1 275 ? -11.682 -5.636 6.494 1.00 89.25 275 LYS A N 1
ATOM 2245 C CA . LYS A 1 275 ? -12.561 -5.866 7.659 1.00 89.25 275 LYS A CA 1
ATOM 2246 C C . LYS A 1 275 ? -13.262 -4.586 8.131 1.00 89.25 275 LYS A C 1
ATOM 2248 O O . LYS A 1 275 ? -14.151 -4.674 8.981 1.00 89.25 275 LYS A O 1
ATOM 2253 N N . ALA A 1 276 ? -12.886 -3.431 7.577 1.00 90.12 276 ALA A N 1
ATOM 2254 C CA . ALA A 1 276 ? -13.404 -2.107 7.880 1.00 90.12 276 ALA A CA 1
ATOM 2255 C C . ALA A 1 276 ? -13.269 -1.789 9.382 1.00 90.12 276 ALA A C 1
ATOM 2257 O O . ALA A 1 276 ? -14.272 -1.860 10.105 1.00 90.12 276 ALA A O 1
ATOM 2258 N N . PRO A 1 277 ? -12.040 -1.484 9.865 1.00 90.25 277 PRO A N 1
ATOM 2259 C CA . PRO A 1 277 ? -11.763 -1.191 11.270 1.00 90.25 277 PRO A CA 1
ATOM 2260 C C . PRO A 1 277 ? -12.776 -0.218 11.870 1.00 90.25 277 PRO A C 1
ATOM 2262 O O . PRO A 1 277 ? -13.006 0.861 11.318 1.00 90.25 277 PRO A O 1
ATOM 2265 N N . ARG A 1 278 ? -13.409 -0.640 12.968 1.00 88.00 278 ARG A N 1
ATOM 2266 C CA . ARG A 1 278 ? -14.460 0.093 13.682 1.00 88.00 278 ARG A CA 1
ATOM 2267 C C . ARG A 1 278 ? -14.616 -0.423 15.120 1.00 88.00 278 ARG A C 1
ATOM 2269 O O . ARG A 1 278 ? -14.146 -1.537 15.393 1.00 88.00 278 ARG A O 1
ATOM 2276 N N . PRO A 1 279 ? -15.263 0.341 16.018 1.00 87.56 279 PRO A N 1
ATOM 2277 C CA . PRO A 1 279 ? -15.642 -0.150 17.334 1.00 87.56 279 PRO A CA 1
ATOM 2278 C C . PRO A 1 279 ? -16.594 -1.337 17.174 1.00 87.56 279 PRO A C 1
ATOM 2280 O O . PRO A 1 279 ? -17.446 -1.334 16.287 1.00 87.56 279 PRO A O 1
ATOM 2283 N N . ARG A 1 280 ? -16.435 -2.368 17.998 1.00 78.50 280 ARG A N 1
ATOM 2284 C CA . ARG A 1 280 ? -17.337 -3.524 18.010 1.00 78.50 280 ARG A CA 1
ATOM 2285 C C . ARG A 1 280 ? -18.386 -3.378 19.098 1.00 78.50 280 ARG A C 1
ATOM 2287 O O . ARG A 1 280 ? -18.104 -2.791 20.129 1.00 78.50 280 ARG A O 1
ATOM 2294 N N . GLU A 1 281 ? -19.551 -3.979 18.915 1.00 67.38 281 GLU A N 1
ATOM 2295 C CA . GLU A 1 281 ? -20.439 -4.250 20.044 1.00 67.38 281 GLU A CA 1
ATOM 2296 C C . GLU A 1 281 ? -19.830 -5.369 20.897 1.00 67.38 281 GLU A C 1
ATOM 2298 O O . GLU A 1 281 ? -19.309 -6.363 20.374 1.00 67.38 281 GLU A O 1
ATOM 2303 N N . ILE A 1 282 ? -19.820 -5.175 22.216 1.00 57.12 282 ILE A N 1
ATOM 2304 C CA . ILE A 1 282 ? -19.239 -6.120 23.170 1.00 57.12 282 ILE A CA 1
ATOM 2305 C C . ILE A 1 282 ? -20.262 -7.235 23.370 1.00 57.12 282 ILE A C 1
ATOM 2307 O O . ILE A 1 282 ? -21.036 -7.234 24.317 1.00 57.12 282 ILE A O 1
ATOM 2311 N N . SER A 1 283 ? -20.305 -8.186 22.439 1.00 46.09 283 SER A N 1
ATOM 2312 C CA . SER A 1 283 ? -21.063 -9.422 22.622 1.00 46.09 283 SER A CA 1
ATOM 2313 C C . SER A 1 283 ? -20.136 -10.623 22.441 1.00 46.09 283 SER A C 1
ATOM 2315 O O . SER A 1 283 ? -19.765 -10.955 21.314 1.00 46.09 283 SER A O 1
ATOM 2317 N N . GLY A 1 284 ? -19.788 -11.270 23.558 1.00 48.97 284 GLY A N 1
ATOM 2318 C CA . GLY A 1 284 ? -19.316 -12.658 23.628 1.00 48.97 284 GLY A CA 1
ATOM 2319 C C . GLY A 1 284 ? -17.931 -12.976 23.041 1.00 48.97 284 GLY A C 1
ATOM 2320 O O . GLY A 1 284 ? -17.608 -12.633 21.907 1.00 48.97 284 GLY A O 1
ATOM 2321 N N . LYS A 1 285 ? -17.127 -13.694 23.843 1.00 48.84 285 LYS A N 1
ATOM 2322 C CA . LYS A 1 285 ? -15.790 -14.272 23.573 1.00 48.84 285 LYS A CA 1
ATOM 2323 C C . LYS A 1 285 ? -15.286 -14.131 22.130 1.00 48.84 285 LYS A C 1
ATOM 2325 O O . LYS A 1 285 ? -15.640 -14.889 21.224 1.00 48.84 285 LYS A O 1
ATOM 2330 N N . HIS A 1 286 ? -14.350 -13.204 21.940 1.00 50.41 286 HIS A N 1
ATOM 2331 C CA . HIS A 1 286 ? -13.630 -13.078 20.687 1.00 50.41 286 HIS A CA 1
ATOM 2332 C C . HIS A 1 286 ? -12.625 -14.232 20.527 1.00 50.41 286 HIS A C 1
ATOM 2334 O O . HIS A 1 286 ? -11.665 -14.359 21.279 1.00 50.41 286 HIS A O 1
ATOM 2340 N N . ASN A 1 287 ? -12.831 -15.072 19.513 1.00 52.56 287 ASN A N 1
ATOM 2341 C CA . ASN A 1 287 ? -11.887 -16.124 19.145 1.00 52.56 287 ASN A CA 1
ATOM 2342 C C . ASN A 1 287 ? -10.580 -15.491 18.621 1.00 52.56 287 ASN A C 1
ATOM 2344 O O . ASN A 1 287 ? -10.616 -14.810 17.598 1.00 52.56 287 ASN A O 1
ATOM 2348 N N . ALA A 1 288 ? -9.452 -15.698 19.313 1.00 48.50 288 ALA A N 1
ATOM 2349 C CA . ALA A 1 288 ? -8.134 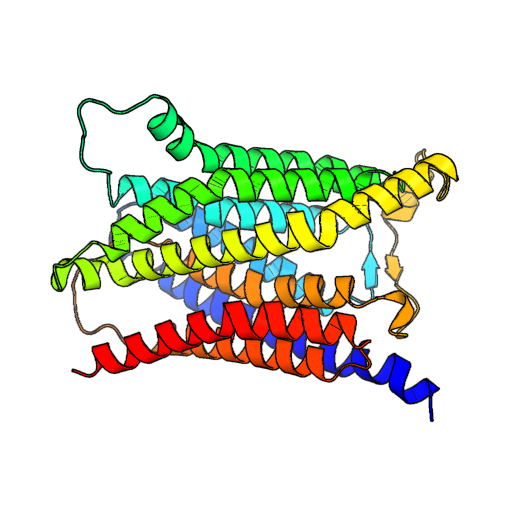-15.110 19.020 1.00 48.50 288 ALA A CA 1
ATOM 2350 C C . ALA A 1 288 ? -7.490 -15.601 17.705 1.00 48.50 288 ALA A C 1
ATOM 2352 O O . ALA A 1 288 ? -6.505 -15.027 17.235 1.00 48.50 288 ALA A O 1
ATOM 2353 N N . LYS A 1 289 ? -8.069 -16.627 17.067 1.00 49.81 289 LYS A N 1
ATOM 2354 C CA . LYS A 1 289 ? -7.582 -17.220 15.810 1.00 49.81 289 LYS A CA 1
ATOM 2355 C C . LYS A 1 289 ? -7.258 -16.207 14.692 1.00 49.81 289 LYS A C 1
ATOM 2357 O O . LYS A 1 289 ? -6.205 -16.354 14.087 1.00 49.81 289 LYS A O 1
ATOM 2362 N N . PRO A 1 290 ? -8.062 -15.163 14.401 1.00 50.81 290 PRO A N 1
ATOM 2363 C CA . PRO A 1 290 ? -7.762 -14.208 13.330 1.00 50.81 290 PRO A CA 1
ATOM 2364 C C . PRO A 1 290 ? -6.526 -13.343 13.603 1.00 50.81 290 PRO A C 1
ATOM 2366 O O . PRO A 1 290 ? -5.864 -12.945 12.653 1.00 50.81 290 PRO A O 1
ATOM 2369 N N . THR A 1 291 ? -6.227 -13.053 14.872 1.00 51.03 291 THR A N 1
ATOM 2370 C CA . THR A 1 291 ? -5.031 -12.302 15.286 1.00 51.03 291 THR A CA 1
ATOM 2371 C C . THR A 1 291 ? -3.787 -13.183 15.195 1.00 51.03 291 THR A C 1
ATOM 2373 O O . THR A 1 291 ? -2.760 -12.737 14.703 1.00 51.03 291 THR A O 1
ATOM 2376 N N . LEU A 1 292 ? -3.912 -14.456 15.581 1.00 47.09 292 LEU A N 1
ATOM 2377 C CA . LEU A 1 292 ? -2.877 -15.485 15.426 1.00 47.09 292 LEU A CA 1
ATOM 2378 C C . LEU A 1 292 ? -2.523 -15.739 13.956 1.00 47.09 292 LEU A C 1
ATOM 2380 O O . LEU A 1 292 ? -1.360 -15.908 13.621 1.00 47.09 292 LEU A O 1
ATOM 2384 N N . ILE A 1 293 ? -3.522 -15.695 13.076 1.00 50.56 293 ILE A N 1
ATOM 2385 C CA . ILE A 1 293 ? -3.331 -15.786 11.628 1.00 50.56 293 ILE A CA 1
ATOM 2386 C C . ILE A 1 293 ? -2.605 -14.541 11.114 1.00 50.56 293 ILE A C 1
ATOM 2388 O O . ILE A 1 293 ? -1.611 -14.678 10.420 1.00 50.56 293 ILE A O 1
ATOM 2392 N N . THR A 1 294 ? -3.015 -13.328 11.501 1.00 53.22 294 THR A N 1
ATOM 2393 C CA . THR A 1 294 ? -2.273 -12.103 11.145 1.00 53.22 294 THR A CA 1
ATOM 2394 C C . THR A 1 294 ? -0.827 -12.125 11.661 1.00 53.22 294 THR A C 1
ATOM 2396 O O . THR A 1 294 ? 0.067 -11.706 10.933 1.00 53.22 294 THR A O 1
ATOM 2399 N N . LEU A 1 295 ? -0.570 -12.680 12.851 1.00 49.66 295 LEU A N 1
ATOM 2400 C CA . LEU A 1 295 ? 0.788 -12.902 13.355 1.00 49.66 295 LEU A CA 1
ATOM 2401 C C . LEU A 1 295 ? 1.569 -13.916 12.519 1.00 49.66 295 LEU A C 1
ATOM 2403 O O . LEU A 1 295 ? 2.695 -13.630 12.147 1.00 49.66 295 LEU A O 1
ATOM 2407 N N . ALA A 1 296 ? 0.972 -15.060 12.178 1.00 50.09 296 ALA A N 1
ATOM 2408 C CA . ALA A 1 296 ? 1.612 -16.079 11.347 1.00 50.09 296 ALA A CA 1
ATOM 2409 C C . ALA A 1 296 ? 2.002 -15.540 9.961 1.00 50.09 296 ALA A C 1
ATOM 2411 O O . ALA A 1 296 ? 2.963 -16.004 9.361 1.00 50.09 296 ALA A O 1
ATOM 2412 N N . LEU A 1 297 ? 1.291 -14.526 9.473 1.00 49.41 297 LEU A N 1
ATOM 2413 C CA . LEU A 1 297 ? 1.548 -13.876 8.190 1.00 49.41 297 LEU A CA 1
ATOM 2414 C C . LEU A 1 297 ? 2.631 -12.805 8.274 1.00 49.41 297 LEU A C 1
ATOM 2416 O O . LEU A 1 297 ? 3.417 -12.664 7.344 1.00 49.41 297 LEU A O 1
ATOM 2420 N N . ILE A 1 298 ? 2.725 -12.110 9.408 1.00 56.66 298 ILE A N 1
ATOM 2421 C CA . ILE A 1 298 ? 3.887 -11.278 9.742 1.00 56.66 298 ILE A CA 1
ATOM 2422 C C . ILE A 1 298 ? 5.127 -12.171 9.905 1.00 56.66 298 ILE A C 1
ATOM 2424 O O . ILE A 1 298 ? 6.193 -11.830 9.404 1.00 56.66 298 ILE A O 1
ATOM 2428 N N . THR A 1 299 ? 4.984 -13.347 10.521 1.00 49.56 299 THR A N 1
ATOM 2429 C CA . THR A 1 299 ? 6.041 -14.360 10.627 1.00 49.56 299 THR A CA 1
ATOM 2430 C C . THR A 1 299 ? 6.418 -14.940 9.263 1.00 49.56 299 THR A C 1
ATOM 2432 O O . THR A 1 299 ? 7.602 -15.076 8.995 1.00 49.56 299 THR A O 1
ATOM 2435 N N . LEU A 1 300 ? 5.468 -15.213 8.359 1.00 48.88 300 LEU A N 1
ATOM 2436 C CA . LEU A 1 300 ? 5.783 -15.648 6.991 1.00 48.88 300 LEU A CA 1
ATOM 2437 C C . LEU A 1 300 ? 6.452 -14.540 6.167 1.00 48.88 300 LEU A C 1
ATOM 2439 O O . LEU A 1 300 ? 7.348 -14.832 5.382 1.00 48.88 300 LEU A O 1
ATOM 2443 N N . ALA A 1 301 ? 6.060 -13.278 6.354 1.00 54.66 301 ALA A N 1
ATOM 2444 C CA . ALA A 1 301 ? 6.733 -12.134 5.738 1.00 54.66 301 ALA A CA 1
ATOM 2445 C C . ALA A 1 301 ? 8.161 -11.953 6.285 1.00 54.66 301 ALA A C 1
ATOM 2447 O O . ALA A 1 301 ? 9.076 -11.662 5.523 1.00 54.66 301 ALA A O 1
ATOM 2448 N N . LEU A 1 302 ? 8.376 -12.205 7.580 1.00 53.16 302 LEU A N 1
ATOM 2449 C CA . LEU A 1 302 ? 9.702 -12.271 8.202 1.00 53.16 302 LEU A CA 1
ATOM 2450 C C . LEU A 1 302 ? 10.529 -13.452 7.683 1.00 53.16 302 LEU A C 1
ATOM 2452 O O . LEU A 1 302 ? 11.703 -13.277 7.394 1.00 53.16 302 LEU A O 1
ATOM 2456 N N . ILE A 1 303 ? 9.932 -14.632 7.505 1.00 50.09 303 ILE A N 1
ATOM 2457 C CA . ILE A 1 303 ? 10.594 -15.787 6.880 1.00 50.09 303 ILE A CA 1
ATOM 2458 C C . ILE A 1 303 ? 10.959 -15.454 5.433 1.00 50.09 303 ILE A C 1
ATOM 2460 O O . ILE A 1 303 ? 12.077 -15.722 5.020 1.00 50.09 303 ILE A O 1
ATOM 2464 N N . THR A 1 304 ? 10.075 -14.790 4.686 1.00 47.41 304 THR A N 1
ATOM 2465 C CA . THR A 1 304 ? 10.357 -14.295 3.328 1.00 47.41 304 THR A CA 1
ATOM 2466 C C . THR A 1 304 ? 11.540 -13.326 3.337 1.00 47.41 304 THR A C 1
ATOM 2468 O O . THR A 1 304 ? 12.430 -13.439 2.503 1.00 47.41 304 THR A O 1
ATOM 2471 N N . LEU A 1 305 ? 11.606 -12.429 4.324 1.00 53.09 305 LEU A N 1
ATOM 2472 C CA . LEU A 1 305 ? 12.736 -11.524 4.524 1.00 53.09 305 LEU A CA 1
ATOM 2473 C C . LEU A 1 305 ? 14.036 -12.272 4.863 1.00 53.09 305 LEU A C 1
ATOM 2475 O O . LEU A 1 305 ? 15.084 -11.935 4.333 1.00 53.09 305 LEU A O 1
ATOM 2479 N N . ILE A 1 306 ? 13.972 -13.320 5.685 1.00 50.72 306 ILE A N 1
ATOM 2480 C CA . ILE A 1 306 ? 15.110 -14.204 5.990 1.00 50.72 306 ILE A CA 1
ATOM 2481 C C . ILE A 1 306 ? 15.543 -14.995 4.747 1.00 50.72 306 ILE A C 1
ATOM 2483 O O . ILE A 1 306 ? 16.730 -15.197 4.522 1.00 50.72 306 ILE A O 1
ATOM 2487 N N . THR A 1 307 ? 14.595 -15.392 3.899 1.00 46.22 307 THR A N 1
ATOM 2488 C CA . THR A 1 307 ? 14.879 -16.076 2.628 1.00 46.22 307 THR A CA 1
ATOM 2489 C C . THR A 1 307 ? 15.544 -15.116 1.634 1.00 46.22 307 THR A C 1
ATOM 2491 O O . THR A 1 307 ? 16.421 -15.530 0.885 1.00 46.22 307 THR A O 1
ATOM 2494 N N . LEU A 1 308 ? 15.189 -13.825 1.677 1.00 48.25 308 LEU A N 1
ATOM 2495 C CA . LEU A 1 308 ? 15.865 -12.751 0.940 1.00 48.25 308 LEU A CA 1
ATOM 2496 C C . LEU A 1 308 ? 17.290 -12.483 1.466 1.00 48.25 308 LEU A C 1
ATOM 2498 O O . LEU A 1 308 ? 18.152 -12.130 0.675 1.00 48.25 308 LEU A O 1
ATOM 2502 N N . ILE A 1 309 ? 17.562 -12.695 2.763 1.00 50.31 309 ILE A N 1
ATOM 2503 C CA . ILE A 1 309 ? 18.923 -12.634 3.345 1.00 50.31 309 ILE A CA 1
ATOM 2504 C C . ILE A 1 309 ? 19.796 -13.805 2.860 1.00 50.31 309 ILE A C 1
ATOM 2506 O O . ILE A 1 309 ? 21.013 -13.678 2.803 1.00 50.31 309 ILE A O 1
ATOM 2510 N N . GLY A 1 310 ? 19.190 -14.939 2.491 1.00 46.31 310 GLY A N 1
ATOM 2511 C CA . GLY A 1 310 ? 19.891 -16.097 1.925 1.00 46.31 310 GLY A CA 1
ATOM 2512 C C . GLY A 1 310 ? 20.224 -15.985 0.433 1.00 46.31 310 GLY A C 1
ATOM 2513 O O . GLY A 1 310 ? 20.754 -16.940 -0.135 1.00 46.31 310 GLY A O 1
ATOM 2514 N N . LEU A 1 311 ? 19.887 -14.865 -0.213 1.00 50.72 311 LEU A N 1
ATOM 2515 C CA . LEU A 1 311 ? 20.275 -14.591 -1.595 1.00 50.72 311 LEU A CA 1
ATOM 2516 C C . LEU A 1 311 ? 21.768 -14.238 -1.672 1.00 50.72 311 LEU A C 1
ATOM 2518 O O . LEU A 1 311 ? 22.318 -13.738 -0.690 1.00 50.72 311 LEU A O 1
ATOM 2522 N N . PRO A 1 312 ? 22.431 -14.475 -2.821 1.00 50.88 312 PRO A N 1
ATOM 2523 C CA . PRO A 1 312 ? 23.757 -13.930 -3.094 1.00 50.88 312 PRO A CA 1
ATOM 2524 C C . PRO A 1 312 ? 23.627 -12.407 -3.229 1.00 50.88 312 PRO A C 1
ATOM 2526 O O . PRO A 1 312 ? 23.479 -11.870 -4.321 1.00 50.88 312 PRO A O 1
ATOM 2529 N N . ALA A 1 313 ? 23.568 -11.742 -2.085 1.00 53.31 313 ALA A N 1
ATOM 2530 C CA . ALA A 1 313 ? 23.395 -10.314 -1.933 1.00 53.31 313 ALA A CA 1
ATOM 2531 C C . ALA A 1 313 ? 24.718 -9.745 -1.414 1.00 53.31 313 ALA A C 1
ATOM 2533 O O . ALA A 1 313 ? 25.340 -10.334 -0.522 1.00 53.31 313 ALA A O 1
ATOM 2534 N N . ASP A 1 314 ? 25.162 -8.622 -1.972 1.00 56.66 314 ASP A N 1
ATOM 2535 C CA . ASP A 1 314 ? 26.372 -7.959 -1.494 1.00 56.66 314 ASP A CA 1
ATOM 2536 C C . ASP A 1 314 ? 26.202 -7.522 -0.026 1.00 56.66 314 ASP A C 1
ATOM 2538 O O . ASP A 1 314 ? 25.089 -7.362 0.485 1.00 56.66 314 ASP A O 1
ATOM 2542 N N . PHE A 1 315 ? 27.313 -7.327 0.687 1.00 51.41 315 PHE A N 1
ATOM 2543 C CA . PHE A 1 315 ? 27.317 -7.004 2.122 1.00 51.41 315 PHE A CA 1
ATOM 2544 C C . PHE A 1 315 ? 26.411 -5.804 2.475 1.00 51.41 315 PHE A C 1
ATOM 2546 O O . PHE A 1 315 ? 25.733 -5.807 3.506 1.00 51.41 315 PHE A O 1
ATOM 2553 N N . ASP A 1 316 ? 26.323 -4.821 1.578 1.00 51.00 316 ASP A N 1
ATOM 2554 C CA . ASP A 1 316 ? 25.466 -3.642 1.721 1.00 51.00 316 ASP A CA 1
ATOM 2555 C C . ASP A 1 316 ? 23.963 -3.980 1.650 1.00 51.00 316 ASP A C 1
ATOM 2557 O O . ASP A 1 316 ? 23.152 -3.414 2.389 1.00 51.00 316 ASP A O 1
ATOM 2561 N N . GLU A 1 317 ? 23.574 -4.959 0.830 1.00 53.47 317 GLU A N 1
ATOM 2562 C CA . GLU A 1 317 ? 22.192 -5.447 0.721 1.00 53.47 317 GLU A CA 1
ATOM 2563 C C . GLU A 1 317 ? 21.777 -6.224 1.983 1.00 53.47 317 GLU A C 1
ATOM 2565 O O . GLU A 1 317 ? 20.658 -6.066 2.485 1.00 53.47 317 GLU A O 1
ATOM 2570 N N . ILE A 1 318 ? 22.708 -6.984 2.572 1.00 54.94 318 ILE A N 1
ATOM 2571 C CA . ILE A 1 318 ? 22.512 -7.691 3.848 1.00 54.94 318 ILE A CA 1
ATOM 2572 C C . ILE A 1 318 ? 22.315 -6.698 5.001 1.00 54.94 318 ILE A C 1
ATOM 2574 O O . ILE A 1 318 ? 21.421 -6.891 5.831 1.00 54.94 318 ILE A O 1
ATOM 2578 N N . ILE A 1 319 ? 23.085 -5.604 5.043 1.00 55.41 319 ILE A N 1
ATOM 2579 C CA . ILE A 1 319 ? 22.907 -4.537 6.041 1.00 55.41 319 ILE A CA 1
ATOM 2580 C C . ILE A 1 319 ? 21.524 -3.890 5.901 1.00 55.41 319 ILE A C 1
ATOM 2582 O O . ILE A 1 319 ? 20.842 -3.687 6.908 1.00 55.41 319 ILE A O 1
ATOM 2586 N N . ILE A 1 320 ? 21.063 -3.621 4.675 1.00 55.22 320 ILE A N 1
ATOM 2587 C CA . ILE A 1 320 ? 19.722 -3.064 4.430 1.00 55.22 320 ILE A CA 1
ATOM 2588 C C . ILE A 1 320 ? 18.631 -4.022 4.932 1.00 55.22 320 ILE A C 1
ATOM 2590 O O . ILE A 1 320 ? 17.686 -3.580 5.593 1.00 55.22 320 ILE A O 1
ATOM 2594 N N . LEU A 1 321 ? 18.766 -5.333 4.699 1.00 53.53 321 LEU A N 1
ATOM 2595 C CA . LEU A 1 321 ? 17.834 -6.341 5.225 1.00 53.53 321 LEU A CA 1
ATOM 2596 C C . LEU A 1 321 ? 17.872 -6.430 6.751 1.00 53.53 321 LEU A C 1
ATOM 2598 O O . LEU A 1 321 ? 16.824 -6.575 7.381 1.00 53.53 321 LEU A O 1
ATOM 2602 N N . PHE A 1 322 ? 19.052 -6.311 7.356 1.00 53.12 322 PHE A N 1
ATOM 2603 C CA . PHE A 1 322 ? 19.211 -6.344 8.806 1.00 53.12 322 PHE A CA 1
ATOM 2604 C C . PHE A 1 322 ? 18.624 -5.092 9.470 1.00 53.12 322 PHE A C 1
ATOM 2606 O O . PHE A 1 322 ? 17.973 -5.184 10.510 1.00 53.12 322 PHE A O 1
ATOM 2613 N N . VAL A 1 323 ? 18.762 -3.924 8.839 1.00 53.03 323 VAL A N 1
ATOM 2614 C CA . VAL A 1 323 ? 18.149 -2.673 9.299 1.00 53.03 323 VAL A CA 1
ATOM 2615 C C . VAL A 1 323 ? 16.629 -2.719 9.120 1.00 53.03 323 VAL A C 1
ATOM 2617 O O . VAL A 1 323 ? 15.897 -2.460 10.073 1.00 53.03 323 VAL A O 1
ATOM 2620 N N . LEU A 1 324 ? 16.115 -3.111 7.951 1.00 49.16 324 LEU A N 1
ATOM 2621 C CA . LEU A 1 324 ? 14.667 -3.167 7.696 1.00 49.16 324 LEU A CA 1
ATOM 2622 C C . LEU A 1 324 ? 13.966 -4.297 8.477 1.00 49.16 324 LEU A C 1
ATOM 2624 O O . LEU A 1 324 ? 12.856 -4.113 8.982 1.00 49.16 324 LEU A O 1
ATOM 2628 N N . GLY A 1 325 ? 14.615 -5.452 8.622 1.00 47.69 325 GLY A N 1
ATOM 2629 C CA . GLY A 1 325 ? 14.110 -6.615 9.353 1.00 47.69 325 GLY A CA 1
ATOM 2630 C C . GLY A 1 325 ? 14.313 -6.545 10.860 1.00 47.69 325 GLY A C 1
ATOM 2631 O O . GLY A 1 325 ? 13.368 -6.725 11.629 1.00 47.69 325 GLY A O 1
ATOM 2632 N N . GLY A 1 326 ? 15.538 -6.260 11.291 1.00 43.31 326 GLY A N 1
ATOM 2633 C CA . GLY A 1 326 ? 15.949 -6.287 12.692 1.00 43.31 326 GLY A CA 1
ATOM 2634 C C . GLY A 1 326 ? 15.489 -5.075 13.499 1.00 43.31 326 GLY A C 1
ATOM 2635 O O . GLY A 1 326 ? 15.022 -5.249 14.622 1.00 43.31 326 GLY A O 1
ATOM 2636 N N . LEU A 1 327 ? 15.550 -3.855 12.950 1.00 43.00 327 LEU A N 1
ATOM 2637 C CA . LEU A 1 327 ? 15.171 -2.648 13.706 1.00 43.00 327 LEU A CA 1
ATOM 2638 C C . LEU A 1 327 ? 13.672 -2.339 13.669 1.00 43.00 327 LEU A C 1
ATOM 2640 O O . LEU A 1 327 ? 13.178 -1.674 14.576 1.00 43.00 327 LEU A O 1
ATOM 2644 N N . PHE A 1 328 ? 12.931 -2.817 12.666 1.00 46.16 328 PHE A N 1
ATOM 2645 C CA . PHE A 1 328 ? 11.515 -2.457 12.508 1.00 46.16 328 PHE A CA 1
ATOM 2646 C C . PHE A 1 328 ? 10.569 -3.642 12.674 1.00 46.16 328 PHE A C 1
ATOM 2648 O O . PHE A 1 328 ? 9.607 -3.546 13.436 1.00 46.16 328 PHE A O 1
ATOM 2655 N N . LEU A 1 329 ? 10.833 -4.780 12.028 1.00 45.38 329 LEU A N 1
ATOM 2656 C CA . LEU A 1 329 ? 9.913 -5.920 12.082 1.00 45.38 329 LEU A CA 1
ATOM 2657 C C . LEU A 1 329 ? 10.029 -6.721 13.385 1.00 45.38 329 LEU A C 1
ATOM 2659 O O . LEU A 1 329 ? 9.000 -7.166 13.898 1.00 45.38 329 LEU A O 1
ATOM 2663 N N . VAL A 1 330 ? 11.227 -6.848 13.968 1.00 43.16 330 VAL A N 1
ATOM 2664 C CA . VAL A 1 330 ? 11.419 -7.541 15.257 1.00 43.16 330 VAL A CA 1
ATOM 2665 C C . VAL A 1 330 ? 10.755 -6.797 16.423 1.00 43.16 330 VAL A C 1
ATOM 2667 O O . VAL A 1 330 ? 10.007 -7.448 17.151 1.00 43.16 330 VAL A O 1
ATOM 2670 N N . PRO A 1 331 ? 10.895 -5.466 16.603 1.00 43.00 331 PRO A N 1
ATOM 2671 C CA . PRO A 1 331 ? 10.173 -4.757 17.659 1.00 43.00 331 PRO A CA 1
ATOM 2672 C C . PRO A 1 331 ? 8.661 -4.798 17.472 1.00 43.00 331 PRO A C 1
ATOM 2674 O O . PRO A 1 331 ? 7.945 -4.949 18.456 1.00 43.00 331 PRO A O 1
ATOM 2677 N N . ILE A 1 332 ? 8.164 -4.738 16.229 1.00 43.81 332 ILE A N 1
ATOM 2678 C CA . ILE A 1 332 ? 6.735 -4.907 15.936 1.00 43.81 332 ILE A CA 1
ATOM 2679 C C . ILE A 1 332 ? 6.291 -6.313 16.362 1.00 43.81 332 ILE A C 1
ATOM 2681 O O . ILE A 1 332 ? 5.394 -6.438 17.195 1.00 43.81 332 ILE A O 1
ATOM 2685 N N . ALA A 1 333 ? 6.946 -7.372 15.879 1.00 40.47 333 ALA A N 1
ATOM 2686 C CA . ALA A 1 333 ? 6.623 -8.752 16.244 1.00 40.47 333 ALA A CA 1
ATOM 2687 C C . ALA A 1 333 ? 6.715 -8.996 17.764 1.00 40.47 333 ALA A C 1
ATOM 2689 O O . ALA A 1 333 ? 5.822 -9.613 18.344 1.00 40.47 333 ALA A O 1
ATOM 2690 N N . TYR A 1 334 ? 7.735 -8.447 18.424 1.00 42.78 334 TYR A N 1
ATOM 2691 C CA . TYR A 1 334 ? 7.930 -8.517 19.872 1.00 42.78 334 TYR A CA 1
ATOM 2692 C C . TYR A 1 334 ? 6.810 -7.811 20.649 1.00 42.78 334 TYR A C 1
ATOM 2694 O O . TYR A 1 334 ? 6.239 -8.398 21.570 1.00 42.78 334 TYR A O 1
ATOM 2702 N N . PHE A 1 335 ? 6.421 -6.596 20.242 1.00 43.75 335 PHE A N 1
ATOM 2703 C CA . PHE A 1 335 ? 5.307 -5.855 20.847 1.00 43.75 335 PHE A CA 1
ATOM 2704 C C . PHE A 1 335 ? 3.987 -6.630 20.721 1.00 43.75 335 PHE A C 1
ATOM 2706 O O . PHE A 1 335 ? 3.177 -6.665 21.647 1.00 43.75 335 PHE A O 1
ATOM 2713 N N . PHE A 1 336 ? 3.796 -7.318 19.594 1.00 42.66 336 PHE A N 1
ATOM 2714 C CA . PHE A 1 336 ? 2.628 -8.158 19.343 1.00 42.66 336 PHE A CA 1
ATOM 2715 C C . PHE A 1 336 ? 2.628 -9.464 20.161 1.00 42.66 336 PHE A C 1
ATOM 2717 O O . PHE A 1 336 ? 1.574 -9.869 20.652 1.00 42.66 336 PHE A O 1
ATOM 2724 N N . VAL A 1 337 ? 3.785 -10.105 20.366 1.00 40.53 337 VAL A N 1
ATOM 2725 C CA . VAL A 1 337 ? 3.927 -11.295 21.230 1.00 40.53 337 VAL A CA 1
ATOM 2726 C C . VAL A 1 337 ? 3.708 -10.947 22.706 1.00 40.53 337 VAL A C 1
ATOM 2728 O O . VAL A 1 337 ? 3.040 -11.697 23.422 1.00 40.53 337 VAL A O 1
ATOM 2731 N N . LEU A 1 338 ? 4.200 -9.790 23.158 1.00 40.91 338 LEU A N 1
ATOM 2732 C CA . LEU A 1 338 ? 3.930 -9.268 24.501 1.00 40.91 338 LEU A CA 1
ATOM 2733 C C . LEU A 1 338 ? 2.433 -9.042 24.738 1.00 40.91 338 LEU A C 1
ATOM 2735 O O . LEU A 1 338 ? 1.916 -9.384 25.799 1.00 40.91 338 LEU A O 1
ATOM 2739 N N . GLU A 1 339 ? 1.712 -8.536 23.738 1.00 41.97 339 GLU A N 1
ATOM 2740 C CA . GLU A 1 339 ? 0.273 -8.291 23.857 1.00 41.97 339 GLU A CA 1
ATOM 2741 C C . GLU A 1 339 ? -0.577 -9.582 23.840 1.00 41.97 339 GLU A C 1
ATOM 2743 O O . GLU A 1 339 ? -1.675 -9.638 24.398 1.00 41.97 339 GLU A O 1
ATOM 2748 N N . ILE A 1 340 ? -0.050 -10.667 23.262 1.00 37.38 340 ILE A N 1
ATOM 2749 C CA . ILE A 1 340 ? -0.644 -12.012 23.357 1.00 37.38 340 ILE A CA 1
ATOM 2750 C C . ILE A 1 340 ? -0.454 -12.611 24.754 1.00 37.38 340 ILE A C 1
ATOM 2752 O O . ILE A 1 340 ? -1.331 -13.330 25.235 1.00 37.38 340 ILE A O 1
ATOM 2756 N N . LYS A 1 341 ? 0.668 -12.323 25.423 1.00 37.22 341 LYS A N 1
ATOM 2757 C CA . LYS A 1 341 ? 0.881 -12.770 26.807 1.00 37.22 341 LYS A CA 1
ATOM 2758 C C . LYS A 1 341 ? -0.070 -12.066 27.777 1.00 37.22 341 LYS A C 1
ATOM 2760 O O . LYS A 1 341 ? -0.660 -12.735 28.613 1.00 37.22 341 LYS A O 1
ATOM 2765 N N . THR A 1 342 ? -0.314 -10.769 27.599 1.00 37.28 342 THR A N 1
ATOM 2766 C CA . THR A 1 342 ? -1.193 -9.977 28.484 1.00 37.28 342 THR A CA 1
ATOM 2767 C C . THR A 1 342 ? -2.694 -10.188 28.263 1.00 37.28 342 THR A C 1
ATOM 2769 O O . THR A 1 342 ? -3.498 -9.625 28.995 1.00 37.28 342 THR A O 1
ATOM 2772 N N . THR A 1 343 ? -3.098 -10.984 27.267 1.00 35.72 343 THR A N 1
ATOM 2773 C CA . THR A 1 343 ? -4.504 -11.376 27.038 1.00 35.72 343 THR A CA 1
ATOM 2774 C C . THR A 1 343 ? -4.843 -12.774 27.566 1.00 35.72 343 THR A C 1
ATOM 2776 O O . THR A 1 343 ? -5.978 -13.225 27.402 1.00 35.72 343 THR A O 1
ATOM 2779 N N . LYS A 1 344 ? -3.871 -13.470 28.173 1.00 33.19 344 LYS A N 1
ATOM 2780 C CA . LYS A 1 344 ? -4.059 -14.761 28.856 1.00 33.19 344 LYS A CA 1
ATOM 2781 C C . LYS A 1 344 ? -4.178 -14.642 30.384 1.00 33.19 344 LYS A C 1
ATOM 2783 O O . LYS A 1 344 ? -4.377 -15.666 31.031 1.00 33.19 344 LYS A O 1
ATOM 2788 N N . GLU A 1 345 ? -4.104 -13.427 30.914 1.00 32.16 345 GLU A N 1
ATOM 2789 C CA . GLU A 1 345 ? -4.444 -13.041 32.292 1.00 32.16 345 GLU A CA 1
ATOM 2790 C C . GLU A 1 345 ? -5.704 -12.170 32.262 1.00 32.16 345 GLU A C 1
ATOM 2792 O O . GLU A 1 345 ? -6.523 -12.277 33.201 1.00 32.16 345 GLU A O 1
#

Secondary structure (DSSP, 8-state):
-HHHHHHHTHHHHHHHHHHHHHHHHHHHHHHHHHHHS-S-STTHHHHHHHHHHHHHHHHHHHHHHHTTTEEEGGGHHHHHHHHHHHHHHHHHHHHHHHHHSPPP--S---HHHHHHTTHHHHHHHHHHHHHHHHHHHHHTT-TTHHHHHHHHHHHHHHHHHHHHHHHHHHHHT---HHHHHHTHHHHHHHHHHHHHHHHHHHIIIIIIHHHHHHHHHHHHHHT-SPPP-SHHHHHHHHSEEE-----HHHHHHHHHHHHHHIIIIIHHHHHHHTT---PPP--S---SHHHHHHHHHHHHHHHHHHHHHTSS--HHHHHHHHHHIIIIIHHHHHHHHHHHHTT--